Protein AF-T0ZP01-F1 (afdb_monomer_lite)

Sequence (317 aa):
PKTLEVEDLGPLYNQGIGVSAALDVTGYESLSLAWPSDLGYSNLICDLPGAGQYNFDQVCSLSLLRDVSEILSEHKGMTLTLGQASTFNSIASQLLKPAGGSFNQNQLQAAMDLDVSVTSDAGLYQISTVGLANNYRYGLTIDSPAIAITTLRSLKSIYPTGARVRLVIDPGTPLSRYQSIINFAHSLGISVMVELVDSQYMASMNLANYEARVSQIVTTLRNVDSYEIGNEVNGNWLGTNVAAKVAYAISFVRSHSSATTLLTLYWQLGEDTASNSIFNWFATNITNSELSGVNDIGISLYPQEAPMGTAFHRILD

Radius of gyration: 23.39 Å; chains: 1; bounding box: 51×47×66 Å

InterPro domains:
  IPR017853 Glycoside hydrolase superfamily [SSF51445] (166-272)

Secondary structure (DSSP, 8-state):
--S-------PPEE-STT--EE----SS-EEEEEEEETTEEEEEEEE--SSS---HHHHHHHHHHHHHHHHHHH-TT----HHHHHHHHHHHHHS--PPS----HHHHHHHHHHHHHHHHHHHHHHH--S---TT---EEEE--TTTHHHHHHHHHHH-SSS-EEEEE--TTS-HHHHHHHHHHHHHTT-EEEEESS-HHHHTT--HHHHHHHHHHHHHH--S-SEEEEESSTT-GGG-S-HHHHHHHHHHHHHHH---EEEEEEE--SSSS-GGGSHHHHHHHH--HHHHTT-SEEEEE--TTTS--TTHHHHHH-

Organism: NCBI:txid410659

Foldseek 3Di:
DQAAAQPWFDDQDDPDDPDDGHDDDPDFHWDWDWDQDPVFIDIFIFTDPDDDDDQPLQRRLVRLVVLLVVVCVVQVVQDPPPVNLVVLVVVLVPVDDDPDDDDPPVSVVSNSSSSSSLVSLVVSVVSPPPDPDPPDADEEEDADLVCLLVVLVVQCVVPVARYEYEYEDDPPDDLVSVLVSCVSSVVSNYAYEYEQHELQCLQVDDLVRLLVSLLVNLQRRPPHQEYALEAQLLDPSNHPDSLVSSLSNLVNCVVRHPHAYEYEHEDDPSDDTSCSHPRNVCVPRADPVSVVSHPYYHYDDDCSHHNCGSVVVVRPD

pLDDT: mean 79.37, std 18.43, range [29.52, 98.75]

Structure (mmCIF, N/CA/C/O backbone):
data_AF-T0ZP01-F1
#
_entry.id   AF-T0ZP01-F1
#
loop_
_atom_site.group_PDB
_atom_site.id
_atom_site.type_symbol
_atom_site.label_atom_id
_atom_site.label_alt_id
_atom_site.label_comp_id
_atom_site.label_asym_id
_atom_site.label_entity_id
_atom_site.label_seq_id
_atom_site.pdbx_PDB_ins_code
_atom_site.Cartn_x
_atom_site.Cartn_y
_atom_site.Cartn_z
_atom_site.occupancy
_atom_site.B_iso_or_equiv
_atom_site.auth_seq_id
_atom_site.auth_comp_id
_atom_site.auth_asym_id
_atom_site.auth_atom_id
_atom_site.pdbx_PDB_model_num
ATOM 1 N N . PRO A 1 1 ? 20.386 4.708 -7.668 1.00 40.38 1 PRO A N 1
ATOM 2 C CA . PRO A 1 1 ? 19.367 5.785 -7.800 1.00 40.38 1 PRO A CA 1
ATOM 3 C C . PRO A 1 1 ? 18.521 5.798 -6.523 1.00 40.38 1 PRO A C 1
ATOM 5 O O . PRO A 1 1 ? 18.145 4.716 -6.105 1.00 40.38 1 PRO A O 1
ATOM 8 N N . LYS A 1 2 ? 18.332 6.943 -5.848 1.00 48.16 2 LYS A N 1
ATOM 9 C CA . LYS A 1 2 ? 17.713 6.983 -4.499 1.00 48.16 2 LYS A CA 1
ATOM 10 C C . LYS A 1 2 ? 16.185 7.124 -4.482 1.00 48.16 2 LYS A C 1
ATOM 12 O O . LYS A 1 2 ? 15.605 7.115 -3.410 1.00 48.16 2 LYS A O 1
ATOM 17 N N . THR A 1 3 ? 15.558 7.267 -5.643 1.00 56.88 3 THR A N 1
ATOM 18 C CA . THR A 1 3 ? 14.108 7.188 -5.862 1.00 56.88 3 THR A CA 1
ATOM 19 C C . THR A 1 3 ? 13.897 6.931 -7.352 1.00 56.88 3 THR A C 1
ATOM 21 O O . THR A 1 3 ? 14.614 7.514 -8.169 1.00 56.88 3 THR A O 1
ATOM 24 N N . LEU A 1 4 ? 12.962 6.055 -7.713 1.00 68.19 4 LEU A N 1
ATOM 25 C CA . LEU A 1 4 ? 12.515 5.899 -9.099 1.00 68.19 4 LEU A CA 1
ATOM 26 C C . LEU A 1 4 ? 11.471 6.984 -9.412 1.00 68.19 4 LEU A C 1
ATOM 28 O O . LEU A 1 4 ? 10.710 7.370 -8.532 1.00 68.19 4 LEU A O 1
ATOM 32 N N . GLU A 1 5 ? 11.440 7.465 -10.650 1.00 75.50 5 GLU A N 1
ATOM 33 C CA . GLU A 1 5 ? 10.408 8.352 -11.205 1.00 75.50 5 GLU A CA 1
ATOM 34 C C . GLU A 1 5 ? 9.896 7.695 -12.491 1.00 75.50 5 GLU A C 1
ATOM 36 O O . GLU A 1 5 ? 10.676 7.075 -13.218 1.00 75.50 5 GLU A O 1
ATOM 41 N N . VAL A 1 6 ? 8.587 7.755 -12.745 1.00 75.00 6 VAL A N 1
ATOM 42 C CA . VAL A 1 6 ? 8.020 7.235 -13.999 1.00 75.00 6 VAL A CA 1
ATOM 43 C C . VAL A 1 6 ? 7.954 8.368 -15.013 1.00 75.00 6 VAL A C 1
ATOM 45 O O . VAL A 1 6 ? 7.110 9.250 -14.889 1.00 75.00 6 VAL A O 1
ATOM 48 N N . GLU A 1 7 ? 8.823 8.325 -16.019 1.00 75.50 7 GLU A N 1
ATOM 49 C CA . GLU A 1 7 ? 8.888 9.345 -17.077 1.00 75.50 7 GLU A CA 1
ATOM 50 C C . GLU A 1 7 ? 7.740 9.203 -18.093 1.00 75.50 7 GLU A C 1
ATOM 52 O O . GLU A 1 7 ? 7.106 10.191 -18.461 1.00 75.50 7 GLU A O 1
ATOM 57 N N . ASP A 1 8 ? 7.427 7.974 -18.523 1.00 74.38 8 ASP A N 1
ATOM 58 C CA . ASP A 1 8 ? 6.389 7.704 -19.527 1.00 74.38 8 ASP A CA 1
ATOM 59 C C . ASP A 1 8 ? 5.770 6.297 -19.377 1.00 74.38 8 ASP A C 1
ATOM 61 O O . ASP A 1 8 ? 6.381 5.394 -18.799 1.00 74.38 8 ASP A O 1
ATOM 65 N N . LEU A 1 9 ? 4.555 6.102 -19.909 1.00 71.25 9 LEU A N 1
ATOM 66 C CA . LEU A 1 9 ? 3.821 4.830 -19.934 1.00 71.25 9 LEU A CA 1
ATOM 67 C C . LEU A 1 9 ? 3.349 4.476 -21.354 1.00 71.25 9 LEU A C 1
ATOM 69 O O . LEU A 1 9 ? 2.191 4.666 -21.715 1.00 71.25 9 LEU A O 1
ATOM 73 N N . GLY A 1 10 ? 4.246 3.864 -22.124 1.00 65.38 10 GLY A N 1
ATOM 74 C CA . GLY A 1 10 ? 3.954 3.161 -23.374 1.00 65.38 10 GLY A CA 1
ATOM 75 C C . GLY A 1 10 ? 3.424 3.996 -24.561 1.00 65.38 10 GLY A C 1
ATOM 76 O O . GLY A 1 10 ? 3.005 5.139 -24.424 1.00 65.38 10 GLY A O 1
ATOM 77 N N . PRO A 1 11 ? 3.374 3.388 -25.763 1.00 65.69 11 PRO A N 1
ATOM 78 C CA . PRO A 1 11 ? 4.076 2.169 -26.150 1.00 65.69 11 PRO A CA 1
ATOM 79 C C . PRO A 1 11 ? 5.501 2.464 -26.646 1.00 65.69 11 PRO A C 1
ATOM 81 O O . PRO A 1 11 ? 5.793 3.542 -27.161 1.00 65.69 11 PRO A O 1
ATOM 84 N N . LEU A 1 12 ? 6.359 1.438 -26.607 1.00 74.81 12 LEU A N 1
ATOM 85 C CA . LEU A 1 12 ? 7.531 1.402 -27.485 1.00 74.81 12 LEU A CA 1
ATOM 86 C C . LEU A 1 12 ? 7.058 1.581 -28.935 1.00 74.81 12 LEU A C 1
ATOM 88 O O . LEU A 1 12 ? 6.084 0.948 -29.355 1.00 74.81 12 LEU A O 1
ATOM 92 N N . TYR A 1 13 ? 7.739 2.414 -29.714 1.00 79.06 13 TYR A N 1
ATOM 93 C CA . TYR A 1 13 ? 7.357 2.675 -31.098 1.00 79.06 13 TYR A CA 1
ATOM 94 C C . TYR A 1 13 ? 8.238 1.905 -32.087 1.00 79.06 13 TYR A C 1
ATO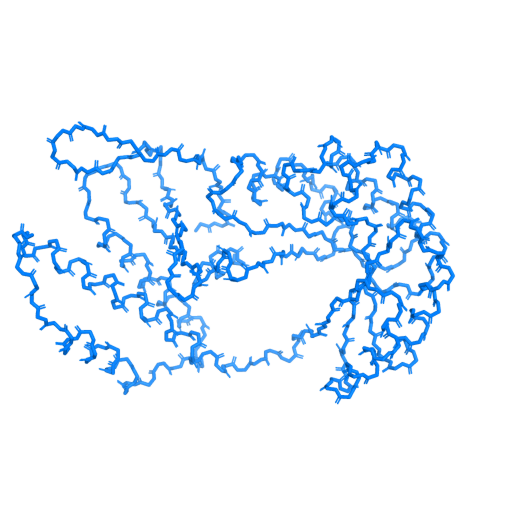M 96 O O . TYR A 1 13 ? 9.373 1.521 -31.802 1.00 79.06 13 TYR A O 1
ATOM 104 N N . ASN A 1 14 ? 7.688 1.637 -33.273 1.00 74.62 14 ASN A N 1
ATOM 105 C CA . ASN A 1 14 ? 8.388 0.928 -34.342 1.00 74.62 14 ASN A CA 1
ATOM 106 C C . ASN A 1 14 ? 9.040 1.934 -35.302 1.00 74.62 14 ASN A C 1
ATOM 108 O O . ASN A 1 14 ? 8.346 2.786 -35.856 1.00 74.62 14 ASN A O 1
ATOM 112 N N . GLN A 1 15 ? 10.348 1.805 -35.548 1.00 69.94 15 GLN A N 1
ATOM 113 C CA . GLN A 1 15 ? 11.076 2.644 -36.513 1.00 69.94 15 GLN A CA 1
ATOM 114 C C . GLN A 1 15 ? 11.100 2.104 -37.963 1.00 69.94 15 GLN A C 1
ATOM 116 O O . GLN A 1 15 ? 11.778 2.672 -38.817 1.00 69.94 15 GLN A O 1
ATOM 121 N N . GLY A 1 16 ? 10.347 1.047 -38.292 1.00 57.78 16 GLY A N 1
ATOM 122 C CA . GLY A 1 16 ? 10.159 0.559 -39.667 1.00 57.78 16 GLY A CA 1
ATOM 123 C C . GLY A 1 16 ? 10.518 -0.919 -39.889 1.00 57.78 16 GLY A C 1
ATOM 124 O O . GLY A 1 16 ? 10.829 -1.669 -38.965 1.00 57.78 16 GLY A O 1
ATOM 125 N N . ILE A 1 17 ? 10.422 -1.372 -41.147 1.00 43.25 17 ILE A N 1
ATOM 126 C CA . ILE A 1 17 ? 10.573 -2.789 -41.537 1.00 43.25 17 ILE A CA 1
ATOM 127 C C . ILE A 1 17 ? 12.021 -3.252 -41.279 1.00 43.25 17 ILE A C 1
ATOM 129 O O . ILE A 1 17 ? 12.937 -2.812 -41.967 1.00 43.25 17 ILE A O 1
ATOM 133 N N . GLY A 1 18 ? 12.221 -4.140 -40.296 1.00 54.66 18 GLY A N 1
ATOM 134 C CA . GLY A 1 18 ? 13.551 -4.537 -39.791 1.00 54.66 18 GLY A CA 1
ATOM 135 C C . GLY A 1 18 ? 13.662 -4.624 -38.259 1.00 54.66 18 GLY A C 1
ATOM 136 O O . GLY A 1 18 ? 14.669 -5.112 -37.762 1.00 54.66 18 GLY A O 1
ATOM 137 N N . VAL A 1 19 ? 12.586 -4.244 -37.550 1.00 60.03 19 VAL A N 1
ATOM 138 C CA . VAL A 1 19 ? 12.145 -4.713 -36.214 1.00 60.03 19 VAL A CA 1
ATOM 139 C C . VAL A 1 19 ? 13.119 -4.513 -35.044 1.00 60.03 19 VAL A C 1
ATOM 141 O O . VAL A 1 19 ? 13.665 -5.456 -34.479 1.00 60.03 19 VAL A O 1
ATOM 144 N N . SER A 1 20 ? 13.262 -3.267 -34.594 1.00 64.81 20 SER A N 1
ATOM 145 C CA . SER A 1 20 ? 13.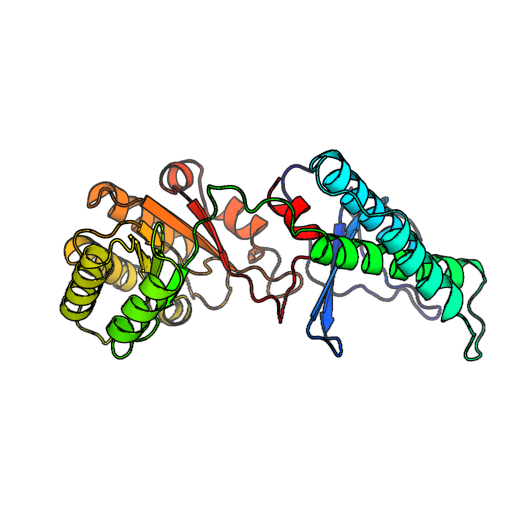658 -2.964 -33.211 1.00 64.81 20 SER A CA 1
ATOM 146 C C . SER A 1 20 ? 12.585 -2.080 -32.581 1.00 64.81 20 SER A C 1
ATOM 148 O O . SER A 1 20 ? 12.138 -1.117 -33.206 1.00 64.81 20 SER A O 1
ATOM 150 N N . ALA A 1 21 ? 12.147 -2.435 -31.374 1.00 74.75 21 ALA A N 1
ATOM 151 C CA . ALA A 1 21 ? 11.342 -1.544 -30.552 1.00 74.75 21 ALA A CA 1
ATOM 152 C C . ALA A 1 21 ? 12.223 -0.365 -30.114 1.00 74.75 21 ALA A C 1
ATOM 154 O O . ALA A 1 21 ? 13.383 -0.571 -29.754 1.00 74.75 21 ALA A O 1
ATOM 155 N N . ALA A 1 22 ? 11.696 0.852 -30.191 1.00 78.00 22 ALA A N 1
ATOM 156 C CA . ALA A 1 22 ? 12.393 2.065 -29.793 1.00 78.00 22 ALA A CA 1
ATOM 157 C C . ALA A 1 22 ? 11.619 2.786 -28.690 1.00 78.00 22 ALA A C 1
ATOM 159 O O . ALA A 1 22 ? 10.393 2.694 -28.609 1.00 78.00 22 ALA A O 1
ATOM 160 N N . LEU A 1 23 ? 12.360 3.519 -27.870 1.00 82.62 23 LEU A N 1
ATOM 161 C CA . LEU A 1 23 ? 11.835 4.519 -26.959 1.00 82.62 23 LEU A CA 1
ATOM 162 C C . LEU A 1 23 ? 12.758 5.733 -26.980 1.00 82.62 23 LEU A C 1
ATOM 164 O O . LEU A 1 23 ? 13.947 5.607 -27.289 1.00 82.62 23 LEU A O 1
ATOM 168 N N . ASP A 1 24 ? 12.201 6.887 -26.651 1.00 81.44 24 ASP A N 1
ATOM 169 C CA . ASP A 1 24 ? 12.989 8.091 -26.448 1.00 81.44 24 ASP A CA 1
ATOM 170 C C . ASP A 1 24 ? 13.483 8.099 -25.001 1.00 81.44 24 ASP A C 1
ATOM 172 O O . ASP A 1 24 ? 12.692 7.908 -24.084 1.00 81.44 24 ASP A O 1
ATOM 176 N N . VAL A 1 25 ? 14.791 8.290 -24.816 1.00 76.12 25 VAL A N 1
ATOM 177 C CA . VAL A 1 25 ? 15.417 8.404 -23.494 1.00 76.12 25 VAL A CA 1
ATOM 178 C C . VAL A 1 25 ? 16.047 9.781 -23.343 1.00 76.12 25 VAL A C 1
ATOM 180 O O . VAL A 1 25 ? 16.733 10.270 -24.246 1.00 76.12 25 VAL A O 1
ATOM 183 N N . THR A 1 26 ? 15.825 10.419 -22.203 1.00 74.50 26 THR A N 1
ATOM 184 C CA . THR A 1 26 ? 16.330 11.760 -21.878 1.00 74.50 26 THR A CA 1
ATOM 185 C C . THR A 1 26 ? 17.538 11.729 -20.940 1.00 74.50 26 THR A C 1
ATOM 187 O O . THR A 1 26 ? 18.250 12.731 -20.813 1.00 74.50 26 THR A O 1
ATOM 190 N N . GLY A 1 27 ? 17.835 10.570 -20.340 1.00 72.69 27 GLY A N 1
ATOM 191 C CA . GLY A 1 27 ? 18.966 10.392 -19.433 1.00 72.69 27 GLY A CA 1
ATOM 192 C C . GLY A 1 27 ? 19.239 8.941 -19.028 1.00 72.69 27 GLY A C 1
ATOM 193 O O . GLY A 1 27 ? 19.152 8.020 -19.839 1.00 72.69 27 GLY A O 1
ATOM 194 N N . TYR A 1 28 ? 19.641 8.757 -17.766 1.00 75.00 28 TYR A N 1
ATOM 195 C CA . TYR A 1 28 ? 19.771 7.437 -17.146 1.00 75.00 28 TYR A CA 1
ATOM 196 C C . TYR A 1 28 ? 18.396 6.978 -16.674 1.00 75.00 28 TYR A C 1
ATOM 198 O O . TYR A 1 28 ? 17.941 7.379 -15.606 1.00 75.00 28 TYR A O 1
ATOM 206 N N . GLU A 1 29 ? 17.757 6.145 -17.480 1.00 83.62 29 GLU A N 1
ATOM 207 C CA . GLU A 1 29 ? 16.391 5.676 -17.260 1.00 83.62 29 GLU A CA 1
ATOM 208 C C . GLU A 1 29 ? 16.366 4.153 -17.125 1.00 83.62 29 GLU A C 1
ATOM 210 O O . GLU A 1 29 ? 17.297 3.457 -17.544 1.00 83.62 29 GLU A O 1
ATOM 215 N N . SER A 1 30 ? 15.290 3.626 -16.548 1.00 84.94 30 SER A N 1
ATOM 216 C CA . SER A 1 30 ? 15.039 2.189 -16.490 1.00 84.94 30 SER A CA 1
ATOM 217 C C . SER A 1 30 ? 13.785 1.861 -17.291 1.00 84.94 30 SER A C 1
ATOM 219 O O . SER A 1 30 ? 12.758 2.517 -17.144 1.00 84.94 30 SER A O 1
ATOM 221 N N . LEU A 1 31 ? 13.848 0.815 -18.109 1.00 84.25 31 LEU A N 1
ATOM 222 C CA . LEU A 1 31 ? 12.682 0.250 -18.772 1.00 84.25 31 LEU A CA 1
ATOM 223 C C . LEU A 1 31 ? 12.053 -0.799 -17.857 1.00 84.25 31 LEU A C 1
ATOM 225 O O . LEU A 1 31 ? 12.705 -1.790 -17.526 1.00 84.25 31 LEU A O 1
ATOM 229 N N . SER A 1 32 ? 10.793 -0.593 -17.474 1.00 82.94 32 SER A N 1
ATOM 230 C CA . SER A 1 32 ? 9.980 -1.612 -16.812 1.00 82.94 32 SER A CA 1
ATOM 231 C C . SER A 1 32 ? 9.020 -2.259 -17.804 1.00 82.94 32 SER A C 1
ATOM 233 O O . SER A 1 32 ? 8.348 -1.571 -18.573 1.00 82.94 32 SER A O 1
ATOM 235 N N . LEU A 1 33 ? 8.961 -3.587 -17.782 1.00 79.81 33 LEU A N 1
ATOM 236 C CA . LEU A 1 33 ? 8.045 -4.385 -18.584 1.00 79.81 33 LEU A CA 1
ATOM 237 C C . LEU A 1 33 ? 7.352 -5.400 -17.688 1.00 79.81 33 LEU A C 1
ATOM 239 O O . LEU A 1 33 ? 8.018 -6.217 -17.055 1.00 79.81 33 LEU A O 1
ATOM 243 N N . ALA A 1 34 ? 6.023 -5.382 -17.702 1.00 77.25 34 ALA A N 1
ATOM 244 C CA . ALA A 1 34 ? 5.189 -6.400 -17.088 1.00 77.25 34 ALA A CA 1
ATOM 245 C C . ALA A 1 34 ? 4.403 -7.141 -18.175 1.00 77.25 34 ALA A C 1
ATOM 247 O O . ALA A 1 34 ? 3.863 -6.519 -19.092 1.00 77.25 34 ALA A O 1
ATOM 248 N N . TRP A 1 35 ? 4.351 -8.470 -18.102 1.00 75.50 35 TRP A N 1
ATOM 249 C CA . TRP A 1 35 ? 3.578 -9.278 -19.046 1.00 75.50 35 TRP A CA 1
ATOM 250 C C . TRP A 1 35 ? 2.989 -10.529 -18.383 1.00 75.50 35 TRP A C 1
ATOM 252 O O . TRP A 1 35 ? 3.594 -11.088 -17.462 1.00 75.50 35 TRP A O 1
ATOM 262 N N . PRO A 1 36 ? 1.814 -10.998 -18.846 1.00 71.25 36 PRO A N 1
ATOM 263 C CA . PRO A 1 36 ? 1.253 -12.261 -18.394 1.00 71.25 36 PRO A CA 1
ATOM 264 C C . PRO A 1 36 ? 2.077 -13.447 -18.915 1.00 71.25 36 PRO A C 1
ATOM 266 O O . PRO A 1 36 ? 2.613 -13.435 -20.022 1.00 71.25 36 PRO A O 1
ATOM 269 N N . SER A 1 37 ? 2.127 -14.504 -18.119 1.00 64.62 37 SER A N 1
ATOM 270 C CA . SER A 1 37 ? 2.815 -15.772 -18.354 1.00 64.62 37 SER A CA 1
ATOM 271 C C . SER A 1 37 ? 1.923 -16.935 -17.906 1.00 64.62 37 SER A C 1
ATOM 273 O O . SER A 1 37 ? 0.938 -16.742 -17.190 1.00 64.62 37 SER A O 1
ATOM 275 N N . ASP A 1 38 ? 2.301 -18.167 -18.247 1.00 56.28 38 ASP A N 1
ATOM 276 C CA . ASP A 1 38 ? 1.582 -19.365 -17.786 1.00 56.28 38 ASP A CA 1
ATOM 277 C C . ASP A 1 38 ? 1.633 -19.558 -16.253 1.00 56.28 38 ASP A C 1
ATOM 279 O O . ASP A 1 38 ? 0.885 -20.366 -15.703 1.00 56.28 38 ASP A O 1
ATOM 283 N N . LEU A 1 39 ? 2.501 -18.818 -15.548 1.00 56.25 39 LEU A N 1
ATOM 284 C CA . LEU A 1 39 ? 2.687 -18.881 -14.094 1.00 56.25 39 LEU A CA 1
ATOM 285 C C . LEU A 1 39 ? 2.102 -17.668 -13.345 1.00 56.25 39 LEU A C 1
ATOM 287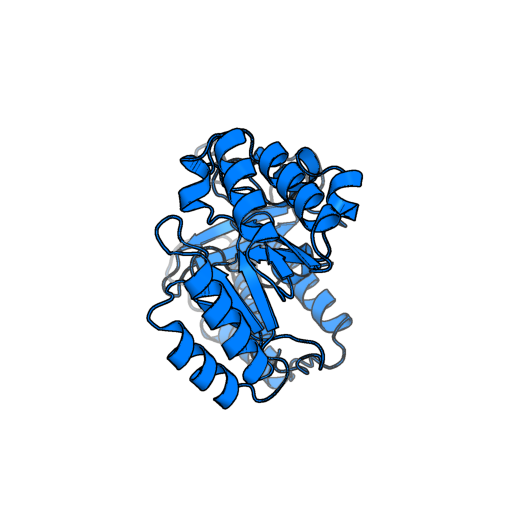 O O . LEU A 1 39 ? 2.334 -17.528 -12.146 1.00 56.25 39 LEU A O 1
ATOM 291 N N . GLY A 1 40 ? 1.342 -16.801 -14.022 1.00 67.12 40 GLY A N 1
ATOM 292 C CA . GLY A 1 40 ? 0.887 -15.510 -13.491 1.00 67.12 40 GLY A CA 1
ATOM 293 C C . GLY A 1 40 ? 1.529 -14.365 -14.263 1.00 67.12 40 GLY A C 1
ATOM 294 O O . GLY A 1 40 ? 1.722 -14.482 -15.465 1.00 67.12 40 GLY A O 1
ATOM 295 N N . TYR A 1 41 ? 1.896 -13.270 -13.613 1.00 73.75 41 TYR A N 1
ATOM 296 C CA . TYR A 1 41 ? 2.605 -12.174 -14.277 1.00 73.75 41 TYR A CA 1
ATOM 297 C C . TYR A 1 41 ? 4.116 -12.271 -14.061 1.00 73.75 41 TYR A C 1
ATOM 299 O O . TYR A 1 41 ? 4.592 -12.921 -13.134 1.00 73.75 41 TYR A O 1
ATOM 307 N N . SER A 1 42 ? 4.878 -11.655 -14.956 1.00 74.12 42 SER A N 1
ATOM 308 C CA . SER A 1 42 ? 6.321 -11.451 -14.841 1.00 74.12 42 SER A CA 1
ATOM 309 C C . SER A 1 42 ? 6.608 -9.966 -14.980 1.00 74.12 42 SER A C 1
ATOM 311 O O . SER A 1 42 ? 5.912 -9.271 -15.717 1.00 74.12 42 SER A O 1
ATOM 313 N N . ASN A 1 43 ? 7.614 -9.487 -14.256 1.00 77.56 43 ASN A N 1
ATOM 314 C CA . ASN A 1 43 ? 8.038 -8.098 -14.294 1.00 77.56 43 ASN A CA 1
ATOM 315 C C . ASN A 1 43 ? 9.559 -8.040 -14.397 1.00 77.56 43 ASN A C 1
ATOM 317 O O . ASN A 1 43 ? 10.260 -8.821 -13.752 1.00 77.56 43 ASN A O 1
ATOM 321 N N . LEU A 1 44 ? 10.054 -7.116 -15.207 1.00 78.50 44 LEU A N 1
ATOM 322 C CA . LEU A 1 44 ? 11.468 -6.915 -15.461 1.00 78.50 44 LEU A CA 1
ATOM 323 C C . LEU A 1 44 ? 11.758 -5.417 -15.468 1.00 78.50 44 LEU A C 1
ATOM 325 O O . LEU A 1 44 ? 11.066 -4.660 -16.145 1.00 78.50 44 LEU A O 1
ATOM 329 N N . ILE A 1 45 ? 12.789 -4.996 -14.731 1.00 82.38 45 ILE A N 1
ATOM 330 C CA . ILE A 1 45 ? 13.286 -3.616 -14.739 1.00 82.38 45 ILE A CA 1
ATOM 331 C C . ILE A 1 45 ? 14.745 -3.627 -15.188 1.00 82.38 45 ILE A C 1
ATOM 333 O O . ILE A 1 45 ? 15.600 -4.194 -14.510 1.00 82.38 45 ILE A O 1
ATOM 337 N N . CYS A 1 46 ? 15.033 -2.985 -16.319 1.00 81.19 46 CYS A N 1
ATOM 338 C CA . CYS A 1 46 ? 16.365 -2.943 -16.921 1.00 81.19 46 CYS A CA 1
ATOM 339 C C . CYS A 1 46 ? 16.875 -1.510 -16.994 1.00 81.19 46 CYS A C 1
ATOM 341 O O . CYS A 1 46 ? 16.161 -0.632 -17.470 1.00 81.19 46 CYS A O 1
ATOM 343 N N . ASP A 1 47 ? 18.119 -1.270 -16.593 1.00 82.88 47 ASP A N 1
ATOM 344 C CA . ASP A 1 47 ? 18.735 0.047 -16.719 1.00 82.88 47 ASP A CA 1
ATOM 345 C C . ASP A 1 47 ? 19.241 0.269 -18.133 1.00 82.88 47 ASP A C 1
ATOM 347 O O . ASP A 1 47 ? 20.016 -0.522 -18.674 1.00 82.88 47 ASP A O 1
ATOM 351 N N . LEU A 1 48 ? 18.811 1.374 -18.729 1.00 81.44 48 LEU A N 1
ATOM 352 C CA . LEU A 1 48 ? 19.168 1.718 -20.087 1.00 81.44 48 LEU A CA 1
ATOM 353 C C . LEU A 1 48 ? 20.534 2.419 -20.098 1.00 81.44 48 LEU A C 1
ATOM 355 O O . LEU A 1 48 ? 20.750 3.380 -19.357 1.00 81.44 48 LEU A O 1
ATOM 359 N N . PRO A 1 49 ? 21.469 1.997 -20.966 1.00 70.31 49 PRO A N 1
ATOM 360 C CA . PRO A 1 49 ? 22.812 2.580 -21.058 1.00 70.31 49 PRO A CA 1
ATOM 361 C C . PRO A 1 49 ? 22.853 3.970 -21.734 1.00 70.31 49 PRO A C 1
ATOM 363 O O . PRO A 1 49 ? 23.936 4.450 -22.075 1.00 70.31 49 PRO A O 1
ATOM 366 N N . GLY A 1 50 ? 21.699 4.617 -21.934 1.00 73.25 50 GLY A N 1
ATOM 367 C CA . GLY A 1 50 ? 21.540 5.867 -22.679 1.00 73.25 50 GLY A CA 1
ATOM 368 C C . GLY A 1 50 ? 21.214 5.651 -24.162 1.00 73.25 50 GLY A C 1
ATOM 369 O O . GLY A 1 50 ? 20.796 4.571 -24.574 1.00 73.25 50 GLY A O 1
ATOM 370 N N . ALA A 1 51 ? 21.376 6.700 -24.974 1.00 73.94 51 ALA A N 1
ATOM 371 C CA . ALA A 1 51 ? 20.991 6.687 -26.385 1.00 73.94 51 ALA A CA 1
ATOM 372 C C . ALA A 1 51 ? 21.854 5.730 -27.234 1.00 73.94 51 ALA A C 1
ATOM 374 O O . ALA A 1 51 ? 23.078 5.862 -27.288 1.00 73.94 51 ALA A O 1
ATOM 375 N N . GLY A 1 52 ? 21.210 4.815 -27.966 1.00 72.62 52 GLY A N 1
ATOM 376 C CA . GLY A 1 52 ? 21.876 3.870 -28.865 1.00 72.62 52 GLY A CA 1
ATOM 377 C C . GLY A 1 52 ? 20.983 2.698 -29.276 1.00 72.62 52 GLY A C 1
ATOM 378 O O . GLY A 1 52 ? 19.812 2.636 -28.911 1.00 72.62 52 GLY A O 1
ATOM 379 N N . GLN A 1 53 ? 21.544 1.758 -30.042 1.00 72.25 53 GLN A N 1
ATOM 380 C CA . GLN A 1 53 ? 20.887 0.495 -30.379 1.00 72.25 53 GLN A CA 1
ATOM 381 C C . GLN A 1 53 ? 21.553 -0.636 -29.599 1.00 72.25 53 GLN A C 1
ATOM 383 O O . GLN A 1 53 ? 22.754 -0.872 -29.740 1.00 72.25 53 GLN A O 1
ATOM 388 N N . TYR A 1 54 ? 20.764 -1.341 -28.795 1.00 69.50 54 TYR A N 1
ATOM 389 C CA . TYR A 1 54 ? 21.253 -2.379 -27.896 1.00 69.50 54 TYR A CA 1
ATOM 390 C C . TYR A 1 54 ? 20.487 -3.677 -28.098 1.00 69.50 54 TYR A C 1
ATOM 392 O O . TYR A 1 54 ? 19.343 -3.683 -28.555 1.00 69.50 54 TYR A O 1
ATOM 400 N N . ASN A 1 55 ? 21.122 -4.788 -27.733 1.00 70.81 55 ASN A N 1
ATOM 401 C CA . ASN A 1 55 ? 20.393 -6.025 -27.537 1.00 70.81 55 ASN A CA 1
ATOM 402 C C . ASN A 1 55 ? 19.641 -5.931 -26.200 1.00 70.81 55 ASN A C 1
ATOM 404 O O . ASN A 1 55 ? 20.267 -5.778 -25.151 1.00 70.81 55 ASN A O 1
ATOM 408 N N . PHE A 1 56 ? 18.313 -5.996 -26.266 1.00 73.19 56 PHE A N 1
ATOM 409 C CA . PHE A 1 56 ? 17.432 -5.883 -25.106 1.00 73.19 56 PHE A CA 1
ATOM 410 C C . PHE A 1 56 ? 17.759 -6.928 -24.028 1.00 73.19 56 PHE A C 1
ATOM 412 O O . PHE A 1 56 ? 17.986 -6.563 -22.875 1.00 73.19 56 PHE A O 1
ATOM 419 N N . ASP A 1 57 ? 17.896 -8.196 -24.418 1.00 68.31 57 ASP A N 1
ATOM 420 C CA . ASP A 1 57 ? 18.168 -9.295 -23.490 1.00 68.31 57 ASP A CA 1
ATOM 421 C C . ASP A 1 57 ? 19.502 -9.098 -22.758 1.00 68.31 57 ASP A C 1
ATOM 423 O O . ASP A 1 57 ? 19.599 -9.302 -21.548 1.00 68.31 57 ASP A O 1
ATOM 427 N N . GLN A 1 58 ? 20.521 -8.600 -23.467 1.00 62.91 58 GLN A N 1
ATOM 428 C CA . GLN A 1 58 ? 21.832 -8.314 -22.885 1.00 62.91 58 GLN A CA 1
ATOM 429 C C . GLN A 1 58 ? 21.772 -7.177 -21.855 1.00 62.91 58 GLN A C 1
ATOM 431 O O . GLN A 1 58 ? 22.365 -7.281 -20.781 1.00 62.91 58 GLN A O 1
ATOM 436 N N . VAL A 1 59 ? 21.068 -6.085 -22.169 1.00 69.25 59 VAL A N 1
ATOM 437 C CA . VAL A 1 59 ? 20.906 -4.937 -21.257 1.00 69.25 59 VAL A CA 1
ATOM 438 C C . VAL A 1 59 ? 20.170 -5.360 -19.984 1.00 69.25 59 VAL A C 1
ATOM 440 O O . VAL A 1 59 ? 20.583 -5.021 -18.870 1.00 69.25 59 VAL A O 1
ATOM 443 N N . CYS A 1 60 ? 19.114 -6.152 -20.142 1.00 76.50 60 CYS A N 1
ATOM 444 C CA . CYS A 1 60 ? 18.329 -6.665 -19.031 1.00 76.50 60 CYS A CA 1
ATOM 445 C C . CYS A 1 60 ? 19.091 -7.680 -18.177 1.00 76.50 60 CYS A C 1
ATOM 447 O O . CYS A 1 60 ? 19.061 -7.580 -16.951 1.00 76.50 60 CYS A O 1
ATOM 449 N N . SER A 1 61 ? 19.839 -8.595 -18.799 1.00 67.00 61 SER A N 1
ATOM 450 C CA . SER A 1 61 ? 20.699 -9.544 -18.088 1.00 67.00 61 SER A CA 1
ATOM 451 C C . SER A 1 61 ? 21.731 -8.830 -17.214 1.00 67.00 61 SER A C 1
ATOM 453 O O . SER A 1 61 ? 21.850 -9.133 -16.029 1.00 67.00 61 SER A O 1
ATOM 455 N N . LEU A 1 62 ? 22.439 -7.837 -17.765 1.00 66.62 62 LEU A N 1
ATOM 456 C CA . LEU A 1 62 ? 23.452 -7.085 -17.019 1.00 66.62 62 LEU A CA 1
ATOM 457 C C . LEU A 1 62 ? 22.858 -6.341 -15.819 1.00 66.62 62 LEU A C 1
ATOM 459 O O . LEU A 1 62 ? 23.459 -6.346 -14.744 1.00 66.62 62 LEU A O 1
ATOM 463 N N . SER A 1 63 ? 21.683 -5.732 -15.997 1.00 72.75 63 SER A N 1
ATOM 464 C CA . SER A 1 63 ? 20.970 -5.041 -14.917 1.00 72.75 63 SER A CA 1
ATOM 465 C C . SER A 1 63 ? 20.599 -6.014 -13.799 1.00 72.75 63 SER A C 1
ATOM 467 O O . SER A 1 63 ? 20.937 -5.790 -12.640 1.00 72.75 63 SER A O 1
ATOM 469 N N . LEU A 1 64 ? 19.995 -7.148 -14.159 1.00 73.00 64 LEU A N 1
ATOM 470 C CA . LEU A 1 64 ? 19.523 -8.132 -13.194 1.00 73.00 64 LEU A CA 1
ATOM 471 C C . LEU A 1 64 ? 20.671 -8.840 -12.459 1.00 73.00 64 LEU A C 1
ATOM 473 O O . LEU A 1 64 ? 20.592 -9.049 -11.251 1.00 73.00 64 LEU A O 1
ATOM 477 N N . LEU A 1 65 ? 21.767 -9.171 -13.150 1.00 68.88 65 LEU A N 1
ATOM 478 C CA . LEU A 1 65 ? 22.960 -9.747 -12.518 1.00 68.88 65 LEU A CA 1
ATOM 479 C C . LEU A 1 65 ? 23.607 -8.783 -11.524 1.00 68.88 65 LEU A C 1
ATOM 481 O O . LEU A 1 65 ? 24.088 -9.223 -10.477 1.00 68.88 65 LEU A O 1
ATOM 485 N N . ARG A 1 66 ? 23.623 -7.481 -11.835 1.00 71.50 66 ARG A N 1
ATOM 486 C CA . ARG A 1 66 ? 24.094 -6.456 -10.900 1.00 71.50 66 ARG A CA 1
ATOM 487 C C . ARG A 1 66 ? 23.201 -6.421 -9.662 1.00 71.50 66 ARG A C 1
ATOM 489 O O . ARG A 1 66 ? 23.736 -6.535 -8.565 1.00 71.50 66 ARG A O 1
ATOM 496 N N . ASP A 1 67 ? 21.884 -6.347 -9.837 1.00 74.69 67 ASP A N 1
ATOM 497 C CA . ASP A 1 67 ? 20.929 -6.282 -8.723 1.00 74.69 67 ASP A CA 1
ATOM 498 C C . ASP A 1 67 ? 21.042 -7.532 -7.823 1.00 74.69 67 ASP A C 1
ATOM 500 O O . ASP A 1 67 ? 21.162 -7.426 -6.603 1.00 74.69 67 ASP A O 1
ATOM 504 N N . VAL A 1 68 ? 21.132 -8.730 -8.416 1.00 71.94 68 VAL A N 1
ATOM 505 C CA . VAL A 1 68 ? 21.384 -9.988 -7.687 1.00 71.94 68 VAL A CA 1
ATOM 506 C C . VAL A 1 68 ? 22.711 -9.938 -6.919 1.00 71.94 68 VAL A C 1
ATOM 508 O O . VAL A 1 68 ? 22.782 -10.364 -5.763 1.00 71.94 68 VAL A O 1
ATOM 511 N N . SER A 1 69 ? 23.778 -9.426 -7.541 1.00 67.88 69 SER A N 1
ATOM 512 C CA . SER A 1 69 ? 25.092 -9.302 -6.901 1.00 67.88 69 SER A CA 1
ATOM 513 C C . SER A 1 69 ? 25.080 -8.316 -5.731 1.00 67.88 69 SER A C 1
ATOM 515 O O . SER A 1 69 ? 25.742 -8.575 -4.723 1.00 67.88 69 SER A O 1
ATOM 517 N N . GLU A 1 70 ? 24.365 -7.197 -5.853 1.00 72.12 70 GLU A N 1
ATOM 518 C CA . GLU A 1 70 ? 24.201 -6.200 -4.790 1.00 72.12 70 GLU A CA 1
ATOM 519 C C . GLU A 1 70 ? 23.476 -6.822 -3.590 1.00 72.12 70 GLU A C 1
ATOM 521 O O . GLU A 1 70 ? 24.046 -6.852 -2.495 1.00 72.12 70 GLU A O 1
ATOM 526 N N . ILE A 1 71 ? 22.328 -7.474 -3.820 1.00 72.38 71 ILE A N 1
ATOM 527 C CA . ILE A 1 71 ? 21.547 -8.173 -2.783 1.00 72.38 71 ILE A CA 1
ATOM 528 C C . ILE A 1 71 ? 22.411 -9.181 -2.013 1.00 72.38 71 ILE A C 1
ATOM 530 O O . ILE A 1 71 ? 22.431 -9.179 -0.777 1.00 72.38 71 ILE A O 1
ATOM 534 N N . LEU A 1 72 ? 23.156 -10.036 -2.724 1.00 69.38 72 LEU A N 1
ATOM 535 C CA . LEU A 1 72 ? 24.034 -11.041 -2.111 1.00 69.38 72 LEU A CA 1
ATOM 536 C C . LEU A 1 72 ? 25.177 -10.412 -1.300 1.00 69.38 72 LEU A C 1
ATOM 538 O O . LEU A 1 72 ? 25.617 -10.985 -0.300 1.00 69.38 72 LEU A O 1
ATOM 542 N N . SER A 1 73 ? 25.675 -9.245 -1.718 1.00 67.12 73 SER A N 1
ATOM 543 C CA . SER A 1 73 ? 26.759 -8.546 -1.022 1.00 67.12 73 SER A CA 1
ATOM 544 C C . SER A 1 73 ? 26.310 -7.936 0.312 1.00 67.12 73 SER A C 1
ATOM 546 O O . SER A 1 73 ? 27.068 -7.943 1.291 1.00 67.12 73 SER A O 1
ATOM 548 N N . GLU A 1 74 ? 25.064 -7.466 0.366 1.00 69.75 74 GLU A N 1
ATOM 549 C CA . GLU A 1 74 ? 24.450 -6.870 1.551 1.00 69.75 74 GLU A CA 1
ATOM 550 C C . GLU A 1 74 ? 23.969 -7.943 2.533 1.00 69.75 74 GLU A C 1
ATOM 552 O O . GLU A 1 74 ? 24.166 -7.836 3.748 1.00 69.75 74 GLU A O 1
ATOM 557 N N . HIS A 1 75 ? 23.455 -9.054 2.009 1.00 68.12 75 HIS A N 1
ATOM 558 C CA . HIS A 1 75 ? 22.927 -10.163 2.791 1.00 68.12 75 HIS A CA 1
ATOM 559 C C . HIS A 1 75 ? 23.956 -11.289 2.919 1.00 68.12 75 HIS A C 1
ATOM 561 O O . HIS A 1 75 ? 23.761 -12.390 2.418 1.00 68.12 75 HIS A O 1
ATOM 567 N N . LYS A 1 76 ? 25.039 -11.056 3.676 1.00 57.56 76 LYS A N 1
ATOM 568 C CA . LYS A 1 76 ? 26.186 -11.987 3.848 1.00 57.56 76 LYS A CA 1
ATOM 569 C C . LYS A 1 76 ? 25.850 -13.409 4.355 1.00 57.56 76 LYS A C 1
ATOM 571 O O . LYS A 1 76 ? 26.740 -14.254 4.410 1.00 57.56 76 LYS A O 1
ATOM 576 N N . GLY A 1 77 ? 24.601 -13.670 4.757 1.00 56.38 77 GLY A N 1
ATOM 577 C CA . GLY A 1 77 ? 24.068 -14.996 5.110 1.00 56.38 77 GLY A CA 1
ATOM 578 C C . GLY A 1 77 ? 23.301 -15.708 3.983 1.00 56.38 77 GLY A C 1
ATOM 579 O O . GLY A 1 77 ? 23.020 -16.898 4.105 1.00 56.38 77 GLY A O 1
ATOM 580 N N . MET A 1 78 ? 22.979 -15.014 2.887 1.00 56.38 78 MET A N 1
ATOM 581 C CA . MET A 1 78 ? 22.466 -15.590 1.644 1.00 56.38 78 MET A CA 1
ATOM 582 C C . MET A 1 78 ? 23.649 -16.140 0.854 1.00 56.38 78 MET A C 1
ATOM 584 O O . MET A 1 78 ? 24.338 -15.423 0.137 1.00 56.38 78 MET A O 1
ATOM 588 N N . THR A 1 79 ? 23.936 -17.428 1.018 1.00 52.44 79 THR A N 1
ATOM 589 C CA . THR A 1 79 ? 24.925 -18.111 0.180 1.00 52.44 79 THR A CA 1
ATOM 590 C C . THR A 1 79 ? 24.178 -18.964 -0.834 1.00 52.44 79 THR A C 1
ATOM 592 O O . THR A 1 79 ? 23.570 -19.967 -0.466 1.00 52.44 79 THR A O 1
ATOM 595 N N . LEU A 1 80 ? 24.237 -18.596 -2.118 1.00 50.53 80 LEU A N 1
ATOM 596 C CA . LEU A 1 80 ? 23.948 -19.546 -3.192 1.00 50.53 80 LEU A CA 1
ATOM 597 C C . LEU A 1 80 ? 24.914 -20.716 -3.003 1.00 50.53 80 LEU A C 1
ATOM 599 O O . LEU A 1 80 ? 26.130 -20.535 -3.108 1.00 50.53 80 LEU A O 1
ATOM 603 N N . THR A 1 81 ? 24.426 -21.916 -2.685 1.00 48.50 81 THR A N 1
ATOM 604 C CA . THR A 1 81 ? 25.346 -23.056 -2.688 1.00 48.50 81 THR A CA 1
ATOM 605 C C . THR A 1 81 ? 25.860 -23.231 -4.117 1.00 48.50 81 THR A C 1
ATOM 607 O O . THR A 1 81 ? 25.099 -23.120 -5.082 1.00 48.50 81 THR A O 1
ATOM 610 N N . LEU A 1 82 ? 27.156 -23.518 -4.274 1.00 41.03 82 LEU A N 1
ATOM 611 C CA . LEU A 1 82 ? 27.766 -23.784 -5.583 1.00 41.03 82 LEU A CA 1
ATOM 612 C C . LEU A 1 82 ? 26.987 -24.851 -6.379 1.00 41.03 82 LEU A C 1
ATOM 614 O O . LEU A 1 82 ? 26.994 -24.816 -7.604 1.00 41.03 82 LEU A O 1
ATOM 618 N N . GLY A 1 83 ? 26.265 -25.757 -5.705 1.00 44.28 83 GLY A N 1
ATOM 619 C CA . GLY A 1 83 ? 25.374 -26.752 -6.314 1.00 44.28 83 GLY A CA 1
ATOM 620 C C . GLY A 1 83 ? 24.084 -26.184 -6.923 1.00 44.28 83 GLY A C 1
ATOM 621 O O . GLY A 1 83 ? 23.633 -26.683 -7.946 1.00 44.28 83 GLY A O 1
ATOM 622 N N . GLN A 1 84 ? 23.501 -25.125 -6.357 1.00 48.34 84 GLN A N 1
ATOM 623 C CA . GLN A 1 84 ? 22.264 -24.509 -6.861 1.00 48.34 84 GLN A CA 1
ATOM 624 C C . GLN A 1 84 ? 22.550 -23.557 -8.022 1.00 48.34 84 GLN A C 1
ATOM 626 O O . GLN A 1 84 ? 21.914 -23.665 -9.066 1.00 48.34 84 GLN A O 1
ATOM 631 N N . ALA A 1 85 ? 23.587 -22.722 -7.902 1.00 46.09 85 ALA A N 1
ATOM 632 C CA . ALA A 1 85 ? 24.056 -21.885 -9.005 1.00 46.09 85 ALA A CA 1
ATOM 633 C C . ALA A 1 85 ? 24.536 -22.732 -10.198 1.00 46.09 85 ALA A C 1
ATOM 635 O O . ALA A 1 85 ? 24.199 -22.432 -11.337 1.00 46.09 85 ALA A O 1
ATOM 636 N N . SER A 1 86 ? 25.253 -23.839 -9.954 1.00 42.12 86 SER A N 1
ATOM 637 C CA . SER A 1 86 ? 25.639 -24.773 -11.023 1.00 42.12 86 SER A CA 1
ATOM 638 C C . SER A 1 86 ? 24.471 -25.589 -11.570 1.00 42.12 86 SER A C 1
ATOM 640 O O . SER A 1 86 ? 24.530 -25.952 -12.733 1.00 42.12 86 SER A O 1
ATOM 642 N N . THR A 1 87 ? 23.398 -25.828 -10.810 1.00 47.41 87 THR A N 1
ATOM 643 C CA . THR A 1 87 ? 22.163 -26.438 -11.335 1.00 47.41 87 THR A CA 1
ATOM 644 C C . THR A 1 87 ? 21.412 -25.464 -12.239 1.00 47.41 87 THR A C 1
ATOM 646 O O . THR A 1 87 ? 21.012 -25.858 -13.328 1.00 47.41 87 THR A O 1
ATOM 649 N N . PHE A 1 88 ? 21.304 -24.185 -11.867 1.00 46.75 88 PHE A N 1
ATOM 650 C CA . PHE A 1 88 ? 20.739 -23.148 -12.738 1.00 46.75 88 PHE A CA 1
ATOM 651 C C . PHE A 1 88 ? 21.568 -22.966 -14.016 1.00 46.75 88 PHE A C 1
ATOM 653 O O . PHE A 1 88 ? 21.021 -22.968 -15.116 1.00 46.75 88 PHE A O 1
ATOM 660 N N . ASN A 1 89 ? 22.897 -22.967 -13.892 1.00 43.50 89 ASN A N 1
ATOM 661 C CA . ASN A 1 89 ? 23.820 -22.909 -15.026 1.00 43.50 89 ASN A CA 1
ATOM 662 C C . ASN A 1 89 ? 23.809 -24.210 -15.867 1.00 43.50 89 ASN A C 1
ATOM 664 O O . ASN A 1 89 ? 23.952 -24.180 -17.087 1.00 43.50 89 ASN A O 1
ATOM 668 N N . SER A 1 90 ? 23.600 -25.373 -15.237 1.00 42.69 90 SER A N 1
ATOM 669 C CA . SER A 1 90 ? 23.538 -26.696 -15.881 1.00 42.69 90 SER A CA 1
ATOM 670 C C . SER A 1 90 ? 22.202 -26.951 -16.584 1.00 42.69 90 SER A C 1
ATOM 672 O O . SER A 1 90 ? 22.187 -27.623 -17.607 1.00 42.69 90 SER A O 1
ATOM 674 N N . ILE A 1 91 ? 21.080 -26.443 -16.069 1.00 41.66 91 ILE A N 1
ATOM 675 C CA . ILE A 1 91 ? 19.760 -26.528 -16.716 1.00 41.66 91 ILE A CA 1
ATOM 676 C C . ILE A 1 91 ? 19.705 -25.564 -17.910 1.00 41.66 91 ILE A C 1
ATOM 678 O O . ILE A 1 91 ? 19.305 -25.983 -18.998 1.00 41.66 91 ILE A O 1
ATOM 682 N N . ALA A 1 92 ? 20.218 -24.335 -17.747 1.00 42.56 92 ALA A N 1
ATOM 683 C CA . ALA A 1 92 ? 20.377 -23.355 -18.827 1.00 42.56 92 ALA A CA 1
ATOM 684 C C . ALA A 1 92 ? 21.277 -23.866 -19.967 1.00 42.56 92 ALA A C 1
ATOM 686 O O . ALA A 1 92 ? 21.024 -23.589 -21.134 1.00 42.56 92 ALA A O 1
ATOM 687 N N . SER A 1 93 ? 22.291 -24.678 -19.650 1.00 38.53 93 SER A N 1
ATOM 688 C CA . SER A 1 93 ? 23.179 -25.286 -20.651 1.00 38.53 93 SER A CA 1
ATOM 689 C C . SER A 1 93 ? 22.686 -26.627 -21.224 1.00 38.53 93 SER A C 1
ATOM 691 O O . SER A 1 93 ? 23.151 -27.021 -22.294 1.00 38.53 93 SER A O 1
ATOM 693 N N . GLN A 1 94 ? 21.740 -27.330 -20.580 1.00 37.88 94 GLN A N 1
ATOM 694 C CA . GLN A 1 94 ? 21.223 -28.636 -21.039 1.00 37.88 94 GLN A CA 1
ATOM 695 C C . GLN A 1 94 ? 19.928 -28.567 -21.868 1.00 37.88 94 GLN A C 1
ATOM 697 O O . GLN A 1 94 ? 19.698 -29.463 -22.681 1.00 37.88 94 GLN A O 1
ATOM 702 N N . LEU A 1 95 ? 19.093 -27.534 -21.713 1.00 38.47 95 LEU A N 1
ATOM 703 C CA . LEU A 1 95 ? 17.837 -27.378 -22.476 1.00 38.47 95 LEU A CA 1
ATOM 704 C C . LEU A 1 95 ? 18.023 -26.697 -23.848 1.00 38.47 95 LEU A C 1
ATOM 706 O O . LEU A 1 95 ? 17.067 -26.471 -24.589 1.00 38.47 95 LEU A O 1
ATOM 710 N N . LEU A 1 96 ? 19.275 -26.449 -24.229 1.00 41.19 96 LEU A N 1
ATOM 711 C CA . LEU A 1 96 ? 19.690 -25.919 -25.521 1.00 41.19 96 LEU A CA 1
ATOM 712 C C . LEU A 1 96 ? 19.568 -26.965 -26.643 1.00 41.19 96 LEU A C 1
ATOM 714 O O . LEU A 1 96 ? 20.459 -27.796 -26.821 1.00 41.19 96 LEU A O 1
ATOM 718 N N . LYS A 1 97 ? 18.527 -26.864 -27.483 1.00 39.19 97 LYS A N 1
ATOM 719 C CA . LYS A 1 97 ? 18.610 -27.202 -28.920 1.00 39.19 97 LYS A CA 1
ATOM 720 C C . LYS A 1 97 ? 17.750 -26.251 -29.765 1.00 39.19 97 LYS A C 1
ATOM 722 O O . LYS A 1 97 ? 16.635 -25.934 -29.362 1.00 39.19 97 LYS A O 1
ATOM 727 N N . PRO A 1 98 ? 18.233 -25.826 -30.948 1.00 38.22 98 PRO A N 1
ATOM 728 C CA . PRO A 1 98 ? 17.517 -24.886 -31.803 1.00 38.22 98 PRO A CA 1
ATOM 729 C C . PRO A 1 98 ? 16.260 -25.524 -32.406 1.00 38.22 98 PRO A C 1
ATOM 731 O O . PRO A 1 98 ? 16.337 -26.596 -33.010 1.00 38.22 98 PRO A O 1
ATOM 734 N N . ALA A 1 99 ? 15.126 -24.826 -32.333 1.00 29.52 99 ALA A N 1
ATOM 735 C CA . ALA A 1 99 ? 14.069 -24.966 -33.330 1.00 29.52 99 ALA A CA 1
ATOM 736 C C . ALA A 1 99 ? 14.344 -23.931 -34.432 1.00 29.52 99 ALA A C 1
ATOM 738 O O . ALA A 1 99 ? 14.536 -22.752 -34.154 1.00 29.52 99 ALA A O 1
ATOM 739 N N . GLY A 1 100 ? 14.496 -24.411 -35.665 1.00 30.23 100 GLY A N 1
ATOM 740 C CA . GLY A 1 100 ? 15.158 -23.698 -36.756 1.00 30.23 100 GLY A CA 1
ATOM 741 C C . GLY A 1 100 ? 14.604 -22.310 -37.097 1.00 30.23 100 GLY A C 1
ATOM 742 O O . GLY A 1 100 ? 13.400 -22.106 -37.213 1.00 30.23 100 GLY A O 1
ATOM 743 N N . GLY A 1 101 ? 15.540 -21.394 -37.344 1.00 40.62 101 GLY A N 1
ATOM 744 C CA . GLY A 1 101 ? 15.339 -20.035 -37.8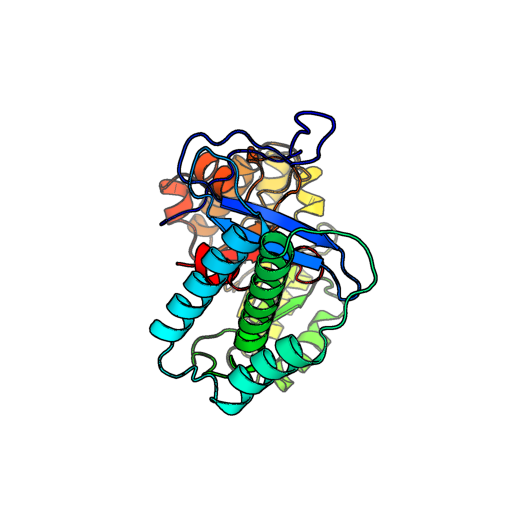46 1.00 40.62 101 GLY A CA 1
ATOM 745 C C . GLY A 1 101 ? 16.562 -19.183 -37.498 1.00 40.62 101 GLY A C 1
ATOM 746 O O . GLY A 1 101 ? 17.088 -19.292 -36.394 1.00 40.62 101 GLY A O 1
ATOM 747 N N . SER A 1 102 ? 17.091 -18.400 -38.442 1.00 43.06 102 SER A N 1
ATOM 748 C CA . SER A 1 102 ? 18.349 -17.665 -38.248 1.00 43.06 102 SER A CA 1
ATOM 749 C C . SER A 1 102 ? 18.158 -16.392 -37.415 1.00 43.06 102 SER A C 1
ATOM 751 O O . SER A 1 102 ? 17.815 -15.344 -37.960 1.00 43.06 102 SER A O 1
ATOM 753 N N . PHE A 1 103 ? 18.467 -16.475 -36.123 1.00 45.06 103 PHE A N 1
ATOM 754 C CA . PHE A 1 103 ? 18.962 -15.350 -35.325 1.00 45.06 103 PHE A CA 1
ATOM 755 C C . PHE A 1 103 ? 20.499 -15.376 -35.361 1.00 45.06 103 PHE A C 1
ATOM 757 O O . PHE A 1 103 ? 21.098 -16.452 -35.444 1.00 45.06 103 PHE A O 1
ATOM 764 N N . ASN A 1 104 ? 21.166 -14.219 -35.368 1.00 56.59 104 ASN A N 1
ATOM 765 C CA . ASN A 1 104 ? 22.633 -14.198 -35.345 1.00 56.59 104 ASN A CA 1
ATOM 766 C C . ASN A 1 104 ? 23.150 -14.723 -33.980 1.00 56.59 104 ASN A C 1
ATOM 768 O O . ASN A 1 104 ? 22.447 -14.643 -32.976 1.00 56.59 104 ASN A O 1
ATOM 772 N N . GLN A 1 105 ? 24.362 -15.295 -33.923 1.00 51.19 105 GLN A N 1
ATOM 773 C CA . GLN A 1 105 ? 24.905 -15.929 -32.700 1.00 51.19 105 GLN A CA 1
ATOM 774 C C . GLN A 1 105 ? 24.887 -15.015 -31.460 1.00 51.19 105 GLN A C 1
ATOM 776 O O . GLN A 1 105 ? 24.723 -15.503 -30.346 1.00 51.19 105 GLN A O 1
ATOM 781 N N . ASN A 1 106 ? 25.005 -13.699 -31.652 1.00 51.00 106 ASN A N 1
ATOM 782 C CA . ASN A 1 106 ? 25.028 -12.719 -30.566 1.00 51.00 106 ASN A CA 1
ATOM 783 C C . ASN A 1 106 ? 23.633 -12.469 -29.969 1.00 51.00 106 ASN A C 1
ATOM 785 O O . ASN A 1 106 ? 23.515 -12.270 -28.767 1.00 51.00 106 ASN A O 1
ATOM 789 N N . GLN A 1 107 ? 22.576 -12.504 -30.787 1.00 52.97 107 GLN A N 1
ATOM 790 C CA . GLN A 1 107 ? 21.189 -12.409 -30.319 1.00 52.97 107 GLN A CA 1
ATOM 791 C C . GLN A 1 107 ? 20.793 -13.626 -29.488 1.00 52.97 107 GLN A C 1
ATOM 793 O O . GLN A 1 107 ? 20.137 -13.489 -28.464 1.00 52.97 107 GLN A O 1
ATOM 798 N N . LEU A 1 108 ? 21.241 -14.807 -29.911 1.00 51.31 108 LEU A N 1
ATOM 799 C CA . LEU A 1 108 ? 20.980 -16.048 -29.196 1.00 51.31 108 LEU A CA 1
ATOM 800 C C . LEU A 1 108 ? 21.694 -16.089 -27.835 1.00 51.31 108 LEU A C 1
ATOM 802 O O . LEU A 1 108 ? 21.093 -16.509 -26.854 1.00 51.31 108 LEU A O 1
ATOM 806 N N . GLN A 1 109 ? 22.948 -15.631 -27.768 1.00 54.59 109 GLN A N 1
ATOM 807 C CA . GLN A 1 109 ? 23.693 -15.565 -26.508 1.00 54.59 109 GLN A CA 1
ATOM 808 C C . GLN A 1 109 ? 23.053 -14.590 -25.510 1.00 54.59 109 GLN A C 1
ATOM 810 O O . GLN A 1 109 ? 22.939 -14.908 -24.334 1.00 54.59 109 GLN A O 1
ATOM 815 N N . ALA A 1 110 ? 22.584 -13.434 -25.978 1.00 54.44 110 ALA A N 1
ATOM 816 C CA . ALA A 1 110 ? 21.952 -12.450 -25.110 1.00 54.44 110 ALA A CA 1
ATOM 817 C C . ALA A 1 110 ? 20.640 -12.960 -24.482 1.00 54.44 110 ALA A C 1
ATOM 819 O O . ALA A 1 110 ? 20.429 -12.771 -23.287 1.00 54.44 110 ALA A O 1
ATOM 820 N N . ALA A 1 111 ? 19.804 -13.664 -25.255 1.00 55.03 111 ALA A N 1
ATOM 821 C CA . ALA A 1 111 ? 18.596 -14.313 -24.740 1.00 55.03 111 ALA A CA 1
ATOM 822 C C . ALA A 1 111 ? 18.922 -15.366 -23.663 1.00 55.03 111 ALA A C 1
ATOM 824 O O . ALA A 1 111 ? 18.261 -15.429 -22.629 1.00 55.03 111 ALA A O 1
ATOM 825 N N . MET A 1 112 ? 19.989 -16.150 -23.868 1.00 54.34 112 MET A N 1
ATOM 826 C CA . MET A 1 112 ? 20.468 -17.126 -22.878 1.00 54.34 112 MET A CA 1
ATOM 827 C C . MET A 1 112 ? 20.933 -16.454 -21.579 1.00 54.34 112 MET A C 1
ATOM 829 O O . MET A 1 112 ? 20.652 -16.953 -20.490 1.00 54.34 112 MET A O 1
ATOM 833 N N . ASP A 1 113 ? 21.641 -15.329 -21.683 1.00 58.00 113 ASP A N 1
ATOM 834 C CA . ASP A 1 113 ? 22.135 -14.591 -20.520 1.00 58.00 113 ASP A CA 1
ATOM 835 C C . ASP A 1 113 ? 20.964 -14.019 -19.694 1.00 58.00 113 ASP A C 1
ATOM 837 O O . ASP A 1 113 ? 20.987 -14.067 -18.457 1.00 58.00 113 ASP A O 1
ATOM 841 N N . LEU A 1 114 ? 19.897 -13.550 -20.355 1.00 60.53 114 LEU A N 1
ATOM 842 C CA . LEU A 1 114 ? 18.676 -13.095 -19.684 1.00 60.53 114 LEU A CA 1
ATOM 843 C C . LEU A 1 114 ? 17.987 -14.232 -18.921 1.00 60.53 114 LEU A C 1
ATOM 845 O O . LEU A 1 114 ? 17.698 -14.064 -17.736 1.00 60.53 114 LEU A O 1
ATOM 849 N N . ASP A 1 115 ? 17.799 -15.397 -19.545 1.00 59.31 115 ASP A N 1
ATOM 850 C CA . ASP A 1 115 ? 17.189 -16.567 -18.896 1.00 59.31 115 ASP A CA 1
ATOM 851 C C . ASP A 1 115 ? 17.957 -16.992 -17.634 1.00 59.31 115 ASP A C 1
ATOM 853 O O . ASP A 1 115 ? 17.358 -17.275 -16.590 1.00 59.31 115 ASP A O 1
ATOM 857 N N . VAL A 1 116 ? 19.294 -16.990 -17.688 1.00 58.47 116 VAL A N 1
ATOM 858 C CA . VAL A 1 116 ? 20.155 -17.274 -16.524 1.00 58.47 116 VAL A CA 1
ATOM 859 C C . VAL A 1 116 ? 19.953 -16.238 -15.419 1.00 58.47 116 VAL A C 1
ATOM 861 O O . VAL A 1 116 ? 19.918 -16.586 -14.235 1.00 58.47 116 VAL A O 1
ATOM 864 N N . SER A 1 117 ? 19.809 -14.970 -15.791 1.00 61.03 117 SER A N 1
ATOM 865 C CA . SER A 1 117 ? 19.652 -13.863 -14.847 1.00 61.03 117 SER A CA 1
ATOM 866 C C . SER A 1 117 ? 18.294 -13.930 -14.141 1.00 61.03 117 SER A C 1
ATOM 868 O O . SER A 1 117 ? 18.242 -13.874 -12.914 1.00 61.03 117 SER A O 1
ATOM 870 N N . VAL A 1 118 ? 17.213 -14.159 -14.897 1.00 63.53 118 VAL A N 1
ATOM 871 C CA . VAL A 1 118 ? 15.847 -14.364 -14.374 1.00 63.53 118 VAL A CA 1
ATOM 872 C C . VAL A 1 118 ? 15.791 -15.593 -13.471 1.00 63.53 118 VAL A C 1
ATOM 874 O O . VAL A 1 118 ? 15.209 -15.563 -12.389 1.00 63.53 118 VAL A O 1
ATOM 877 N N . THR A 1 119 ? 16.464 -16.671 -13.868 1.00 60.72 119 THR A N 1
ATOM 878 C CA . THR A 1 119 ? 16.565 -17.882 -13.050 1.00 60.72 119 THR A CA 1
ATOM 879 C C . THR A 1 119 ? 17.345 -17.633 -11.754 1.00 60.72 119 THR A C 1
ATOM 881 O O . THR A 1 119 ? 17.018 -18.205 -10.716 1.00 60.72 119 THR A O 1
ATOM 884 N N . SER A 1 120 ? 18.363 -16.770 -11.784 1.00 61.72 120 SER A N 1
ATOM 885 C CA . SER A 1 120 ? 19.139 -16.400 -10.595 1.00 61.72 120 SER A CA 1
ATOM 886 C C . SER A 1 120 ? 18.320 -15.553 -9.619 1.00 61.72 120 SER A C 1
ATOM 888 O O . SER A 1 120 ? 18.381 -15.812 -8.419 1.00 61.72 120 SER A O 1
ATOM 890 N N . ASP A 1 121 ? 17.506 -14.619 -10.120 1.00 65.94 121 ASP A N 1
ATOM 891 C CA . ASP A 1 121 ? 16.511 -13.877 -9.331 1.00 65.94 121 ASP A CA 1
ATOM 892 C C . ASP A 1 121 ? 15.485 -14.826 -8.686 1.00 65.94 121 ASP A C 1
ATOM 894 O O . ASP A 1 121 ? 15.321 -14.859 -7.467 1.00 65.94 121 ASP A O 1
ATOM 898 N N . ALA A 1 122 ? 14.899 -15.735 -9.473 1.00 61.91 122 ALA A N 1
ATOM 899 C CA . ALA A 1 122 ? 14.032 -16.793 -8.950 1.00 61.91 122 ALA A CA 1
ATOM 900 C C . ALA A 1 122 ? 14.739 -17.670 -7.891 1.00 61.91 122 ALA A C 1
ATOM 902 O O . ALA A 1 122 ? 14.134 -18.093 -6.902 1.00 61.91 122 ALA A O 1
ATOM 903 N N . GLY A 1 123 ? 16.035 -17.927 -8.073 1.00 60.09 123 GLY A N 1
ATOM 904 C CA . GLY A 1 123 ? 16.887 -18.619 -7.114 1.00 60.09 123 GLY A CA 1
ATOM 905 C C . GLY A 1 123 ? 17.064 -17.854 -5.801 1.00 60.09 123 GLY A C 1
ATOM 906 O O . GLY A 1 123 ? 17.043 -18.489 -4.745 1.00 60.09 123 GLY A O 1
ATOM 907 N N . LEU A 1 124 ? 17.173 -16.517 -5.839 1.00 63.78 124 LEU A N 1
ATOM 908 C CA . LEU A 1 124 ? 17.225 -15.673 -4.639 1.00 63.78 124 LEU A CA 1
ATOM 909 C C . LEU A 1 124 ? 15.983 -15.866 -3.765 1.00 63.78 124 LEU A C 1
ATOM 911 O O . LEU A 1 124 ? 16.126 -16.046 -2.559 1.00 63.78 124 LEU A O 1
ATOM 915 N N . TYR A 1 125 ? 14.790 -15.936 -4.359 1.00 62.72 125 TYR A N 1
ATOM 916 C CA . TYR A 1 125 ? 13.547 -16.211 -3.626 1.00 62.72 125 TYR A CA 1
ATOM 917 C C . TYR A 1 125 ? 13.532 -17.570 -2.924 1.00 62.72 125 TYR A C 1
ATOM 919 O O . TYR A 1 125 ? 12.980 -17.719 -1.834 1.00 62.72 125 TYR A O 1
ATOM 927 N N . GLN A 1 126 ? 14.121 -18.588 -3.550 1.00 58.31 126 GLN A N 1
ATOM 928 C CA . GLN A 1 126 ? 14.154 -19.934 -2.977 1.00 58.31 126 GLN A CA 1
ATOM 929 C C . GLN A 1 126 ? 15.189 -20.062 -1.855 1.00 58.31 126 GLN A C 1
ATOM 931 O O . GLN A 1 126 ? 14.966 -20.805 -0.899 1.00 58.31 126 GLN A O 1
ATOM 936 N N . ILE A 1 127 ? 16.318 -19.351 -1.957 1.00 56.12 127 ILE A N 1
ATOM 937 C CA . ILE A 1 127 ? 17.366 -19.345 -0.924 1.00 56.12 127 ILE A CA 1
ATOM 938 C C . ILE A 1 127 ? 17.129 -18.288 0.156 1.00 56.12 127 ILE A C 1
ATOM 940 O O . ILE A 1 127 ? 17.768 -18.357 1.209 1.00 56.12 127 ILE A O 1
ATOM 944 N N . SER A 1 128 ? 16.219 -17.329 -0.058 1.00 57.72 128 SER A N 1
ATOM 945 C CA . SER A 1 128 ? 15.778 -16.356 0.945 1.00 57.72 128 SER A CA 1
ATOM 946 C C . SER A 1 128 ? 14.900 -17.024 2.009 1.00 57.72 128 SER A C 1
ATOM 948 O O . SER A 1 128 ? 13.820 -16.564 2.356 1.00 57.72 128 SER A O 1
ATOM 950 N N . THR A 1 129 ? 15.383 -18.121 2.583 1.00 53.88 129 THR A N 1
ATOM 951 C CA . THR A 1 129 ? 15.004 -18.585 3.920 1.00 53.88 129 THR A CA 1
ATOM 952 C C . THR A 1 129 ? 15.842 -17.885 4.995 1.00 53.88 129 THR A C 1
ATOM 954 O O . THR A 1 129 ? 15.834 -18.288 6.160 1.00 53.88 129 THR A O 1
ATOM 957 N N . VAL A 1 130 ? 16.627 -16.872 4.611 1.00 47.31 130 VAL A N 1
ATOM 958 C CA . VAL A 1 130 ? 17.577 -16.187 5.484 1.00 47.31 130 VAL A CA 1
ATOM 959 C C . VAL A 1 130 ? 16.822 -15.309 6.461 1.00 47.31 130 VAL A C 1
ATOM 961 O O . VAL A 1 130 ? 16.404 -14.209 6.130 1.00 47.31 130 VAL A O 1
ATOM 964 N N . GLY A 1 131 ? 16.666 -15.861 7.665 1.00 47.94 131 GLY A N 1
ATOM 965 C CA . GLY A 1 131 ? 16.400 -15.149 8.902 1.00 47.94 131 GLY A CA 1
ATOM 966 C C . GLY A 1 131 ? 15.317 -14.103 8.756 1.00 47.94 131 GLY A C 1
ATOM 967 O O . GLY A 1 131 ? 15.642 -12.926 8.640 1.00 47.94 131 GLY A O 1
ATOM 968 N N . LEU A 1 132 ? 14.052 -14.535 8.830 1.00 49.09 132 LEU A N 1
ATOM 969 C CA . LEU A 1 132 ? 12.952 -13.643 9.181 1.00 49.09 132 LEU A CA 1
ATOM 970 C C . LEU A 1 132 ? 13.467 -12.732 10.294 1.00 49.09 132 LEU A C 1
ATOM 972 O O . LEU A 1 132 ? 13.718 -13.202 11.406 1.00 49.09 132 LEU A O 1
ATOM 976 N N . ALA A 1 133 ? 13.722 -11.463 9.973 1.00 50.84 133 ALA A N 1
ATOM 977 C CA . ALA A 1 133 ? 14.112 -10.489 10.961 1.00 50.84 133 ALA A CA 1
ATOM 978 C C . ALA A 1 133 ? 13.108 -10.627 12.106 1.00 50.84 133 ALA A C 1
ATOM 980 O O . ALA A 1 133 ? 11.898 -10.672 11.870 1.00 50.84 133 ALA A O 1
ATOM 981 N N . ASN A 1 134 ? 13.593 -10.697 13.346 1.00 51.81 134 ASN A N 1
ATOM 982 C CA . ASN A 1 134 ? 12.749 -10.869 14.537 1.00 51.81 134 ASN A CA 1
ATOM 983 C C . ASN A 1 134 ? 11.693 -9.747 14.714 1.00 51.81 134 ASN A C 1
ATOM 985 O O . ASN A 1 134 ? 10.938 -9.759 15.682 1.00 51.81 134 ASN A O 1
ATOM 989 N N . ASN A 1 135 ? 11.645 -8.784 13.788 1.00 65.25 135 ASN A N 1
ATOM 990 C CA . ASN A 1 135 ? 10.782 -7.615 13.768 1.00 65.25 135 ASN A CA 1
ATOM 991 C C . ASN A 1 135 ? 9.699 -7.654 12.671 1.00 65.25 135 ASN A C 1
ATOM 993 O O . ASN A 1 135 ? 8.924 -6.699 12.588 1.00 65.25 135 ASN A O 1
ATOM 997 N N . TYR A 1 136 ? 9.610 -8.701 11.836 1.00 74.50 136 TYR A N 1
ATOM 998 C CA . TYR A 1 136 ? 8.482 -8.824 10.906 1.00 74.50 136 TYR A CA 1
ATOM 999 C C . TYR A 1 136 ? 7.173 -8.989 11.674 1.00 74.50 136 TYR A C 1
ATOM 1001 O O . TYR A 1 136 ? 7.074 -9.754 12.636 1.00 74.50 136 TYR A O 1
ATOM 1009 N N . ARG A 1 137 ? 6.152 -8.255 11.234 1.00 76.50 137 ARG A N 1
ATOM 1010 C CA . ARG A 1 137 ? 4.810 -8.313 11.806 1.00 76.50 137 ARG A CA 1
ATOM 1011 C C . ARG A 1 137 ? 3.892 -8.981 10.797 1.00 76.50 137 ARG A C 1
ATOM 1013 O O . ARG A 1 137 ? 3.804 -8.530 9.662 1.00 76.50 137 ARG A O 1
ATOM 1020 N N . TYR A 1 138 ? 3.202 -10.027 11.232 1.00 85.44 138 TYR A N 1
ATOM 1021 C CA . TYR A 1 138 ? 2.256 -10.767 10.403 1.00 85.44 138 TYR A CA 1
ATOM 1022 C C . TYR A 1 138 ? 0.831 -10.369 10.750 1.00 85.44 138 TYR A C 1
ATOM 1024 O O . TYR A 1 138 ? 0.495 -10.118 11.913 1.00 85.44 138 TYR A O 1
ATOM 1032 N N . GLY A 1 139 ? -0.018 -10.347 9.735 1.00 90.56 139 GLY A N 1
ATOM 1033 C CA . GLY A 1 139 ? -1.426 -10.069 9.909 1.00 90.56 139 GLY A CA 1
ATOM 1034 C C . GLY A 1 139 ? -2.247 -10.478 8.706 1.00 90.56 139 GLY A C 1
ATOM 1035 O O . GLY A 1 139 ? -1.730 -11.027 7.737 1.00 90.56 139 GLY A O 1
ATOM 1036 N N . LEU A 1 140 ? -3.541 -10.219 8.803 1.00 95.00 140 LEU A N 1
ATOM 1037 C CA . LEU A 1 140 ? -4.504 -10.445 7.735 1.00 95.00 140 LEU A CA 1
ATOM 1038 C C . LEU A 1 140 ? -5.490 -9.282 7.668 1.00 95.00 140 LEU A C 1
ATOM 1040 O O . LEU A 1 140 ? -5.640 -8.531 8.637 1.00 95.00 140 LEU A O 1
ATOM 1044 N N . THR A 1 141 ? -6.188 -9.177 6.546 1.00 96.25 141 THR A N 1
ATOM 1045 C CA . THR A 1 141 ? -7.326 -8.272 6.388 1.00 96.25 141 THR A CA 1
ATOM 1046 C C . THR A 1 141 ? -8.616 -8.990 6.775 1.00 96.25 141 THR A C 1
ATOM 1048 O O . THR A 1 141 ? -8.819 -10.156 6.440 1.00 96.25 141 THR A O 1
ATOM 1051 N N . ILE A 1 142 ? -9.487 -8.296 7.503 1.00 96.81 142 ILE A N 1
ATOM 1052 C CA . ILE A 1 142 ? -10.883 -8.671 7.722 1.00 96.81 142 ILE A CA 1
ATOM 1053 C C . ILE A 1 142 ? -11.735 -7.626 7.013 1.00 96.81 142 ILE A C 1
ATOM 1055 O O . ILE A 1 142 ? -11.819 -6.480 7.456 1.00 96.81 142 ILE A O 1
ATOM 1059 N N . ASP A 1 143 ? -12.373 -8.056 5.934 1.00 94.06 143 ASP A N 1
ATOM 1060 C CA . ASP A 1 143 ? -13.306 -7.285 5.112 1.00 94.06 143 ASP A CA 1
ATOM 1061 C C . ASP A 1 143 ? -14.773 -7.483 5.529 1.00 94.06 143 ASP A C 1
ATOM 1063 O O . ASP A 1 143 ? -15.650 -6.736 5.120 1.00 94.06 143 ASP A O 1
ATOM 1067 N N . SER A 1 144 ? -15.055 -8.480 6.377 1.00 92.94 144 SER A N 1
ATOM 1068 C CA . SER A 1 144 ? -16.408 -8.773 6.843 1.00 92.94 144 SER A CA 1
ATOM 1069 C C . SER A 1 144 ? -16.505 -8.932 8.369 1.00 92.94 144 SER A C 1
ATOM 1071 O O . SER A 1 144 ? -15.955 -9.876 8.958 1.00 92.94 144 SER A O 1
ATOM 1073 N N . PRO A 1 145 ? -17.315 -8.098 9.052 1.00 93.00 145 PRO A N 1
ATOM 1074 C CA . PRO A 1 145 ? -17.608 -8.223 10.485 1.00 93.00 145 PRO A CA 1
ATOM 1075 C C . PRO A 1 145 ? -18.273 -9.544 10.898 1.00 93.00 145 PRO A C 1
ATOM 1077 O O . PRO A 1 145 ? -18.335 -9.860 12.096 1.00 93.00 145 PRO A O 1
ATOM 1080 N N . ALA A 1 146 ? -18.838 -10.285 9.940 1.00 93.50 146 ALA A N 1
ATOM 1081 C CA . ALA A 1 146 ? -19.526 -11.547 10.189 1.00 93.50 146 ALA A CA 1
ATOM 1082 C C . ALA A 1 146 ? -18.542 -12.664 10.566 1.00 93.50 146 ALA A C 1
ATOM 1084 O O . ALA A 1 146 ? -18.817 -13.438 11.484 1.00 93.50 146 ALA A O 1
ATOM 1085 N N . ILE A 1 147 ? -17.375 -12.707 9.918 1.00 93.38 147 ILE A N 1
ATOM 1086 C CA . ILE A 1 147 ? -16.353 -13.744 10.139 1.00 93.38 147 ILE A CA 1
ATOM 1087 C C . ILE A 1 147 ? -15.296 -13.340 11.172 1.00 93.38 147 ILE A C 1
ATOM 1089 O O . ILE A 1 147 ? -14.541 -14.189 11.645 1.00 93.38 147 ILE A O 1
ATOM 1093 N N . ALA A 1 148 ? -15.274 -12.064 11.571 1.00 96.19 148 ALA A N 1
ATOM 1094 C CA . ALA A 1 148 ? -14.163 -11.462 12.299 1.00 96.19 148 ALA A CA 1
ATOM 1095 C C . ALA A 1 148 ? -13.722 -12.236 13.553 1.00 96.19 148 ALA A C 1
ATOM 1097 O O . ALA A 1 148 ? -12.537 -12.471 13.765 1.00 96.19 148 ALA A O 1
ATOM 1098 N N . ILE A 1 149 ? -14.675 -12.682 14.377 1.00 95.94 149 ILE A N 1
ATOM 1099 C CA . ILE A 1 149 ? -14.380 -13.397 15.628 1.00 95.94 149 ILE A CA 1
ATOM 1100 C C . ILE A 1 149 ? -13.701 -14.747 15.363 1.00 95.94 149 ILE A C 1
ATOM 1102 O O . ILE A 1 149 ? -12.758 -15.111 16.067 1.00 95.94 149 ILE A O 1
ATOM 1106 N N . THR A 1 150 ? -14.167 -15.491 14.359 1.00 96.62 150 THR A N 1
ATOM 1107 C CA . THR A 1 150 ? -13.567 -16.776 13.980 1.00 96.62 150 THR A CA 1
ATOM 1108 C C . THR A 1 150 ? -12.171 -16.554 13.411 1.00 96.62 150 THR A C 1
ATOM 1110 O O . THR A 1 150 ? -11.231 -17.214 13.848 1.00 96.62 150 THR A O 1
ATOM 1113 N N . THR A 1 151 ? -12.011 -15.564 12.530 1.00 96.50 151 THR A N 1
ATOM 1114 C CA . THR A 1 151 ? -10.716 -15.206 11.944 1.00 96.50 151 THR A CA 1
ATOM 1115 C C . THR A 1 151 ? -9.694 -14.806 13.009 1.00 96.50 151 THR A C 1
ATOM 1117 O O . THR A 1 151 ? -8.571 -15.299 12.987 1.00 96.50 151 THR A O 1
ATOM 1120 N N . LEU A 1 152 ? -10.079 -13.990 13.997 1.00 97.44 152 LEU A N 1
ATOM 1121 C CA . LEU A 1 152 ? -9.189 -13.572 15.087 1.00 97.44 152 LEU A CA 1
ATOM 1122 C C . LEU A 1 152 ? -8.731 -14.745 15.967 1.00 97.44 152 LEU A C 1
ATOM 1124 O O . LEU A 1 152 ? -7.571 -14.791 16.376 1.00 97.44 152 LEU A O 1
ATOM 1128 N N . ARG A 1 153 ? -9.608 -15.722 16.235 1.00 96.88 153 ARG A N 1
ATOM 1129 C CA . ARG A 1 153 ? -9.220 -16.944 16.963 1.00 96.88 153 ARG A CA 1
ATOM 1130 C C . ARG A 1 153 ? -8.229 -17.786 16.164 1.00 96.88 153 ARG A C 1
ATOM 1132 O O . ARG A 1 153 ? -7.237 -18.239 16.731 1.00 96.88 153 ARG A O 1
ATOM 1139 N N . SER A 1 154 ? -8.472 -17.961 14.866 1.00 95.31 154 SER A N 1
ATOM 1140 C CA . SER A 1 154 ? -7.549 -18.670 13.974 1.00 95.31 154 SER A CA 1
ATOM 1141 C C . SER A 1 154 ? -6.196 -17.965 13.906 1.00 95.31 154 SER A C 1
ATOM 1143 O O . SER A 1 154 ? -5.164 -18.605 14.089 1.00 95.31 154 SER A O 1
ATOM 1145 N N . LEU A 1 155 ? -6.196 -16.638 13.747 1.00 93.94 155 LEU A N 1
ATOM 1146 C CA . LEU A 1 155 ? -4.978 -15.833 13.715 1.00 93.94 155 LEU A CA 1
ATOM 1147 C C . LEU A 1 155 ? -4.168 -15.991 15.006 1.00 93.94 155 LEU A C 1
ATOM 1149 O O . LEU A 1 155 ? -2.969 -16.242 14.937 1.00 93.94 155 LEU A O 1
ATOM 1153 N N . LYS A 1 156 ? -4.819 -15.930 16.175 1.00 93.56 156 LYS A N 1
ATOM 1154 C CA . LYS A 1 156 ? -4.164 -16.162 17.470 1.00 93.56 156 LYS A CA 1
ATOM 1155 C C . LYS A 1 156 ? -3.549 -17.560 17.583 1.00 93.56 156 LYS A C 1
ATOM 1157 O O . LYS A 1 156 ? -2.513 -17.718 18.223 1.00 93.56 156 LYS A O 1
ATOM 1162 N N . SER A 1 157 ? -4.192 -18.571 17.000 1.00 92.44 157 SER A N 1
ATOM 1163 C CA . SER A 1 157 ? -3.681 -19.943 17.013 1.00 92.44 157 SER A CA 1
ATOM 1164 C C . SER A 1 157 ? -2.438 -20.114 16.139 1.00 92.44 157 SER A C 1
ATOM 1166 O O . SER A 1 157 ? -1.573 -20.912 16.488 1.00 92.44 157 SER A O 1
ATOM 1168 N N . ILE A 1 158 ? -2.358 -19.403 15.011 1.00 88.88 158 ILE A N 1
ATOM 1169 C CA . ILE A 1 158 ? -1.224 -19.474 14.076 1.00 88.88 158 ILE A CA 1
ATOM 1170 C C . ILE A 1 158 ? -0.067 -18.596 14.570 1.00 88.88 158 ILE A C 1
ATOM 1172 O O . ILE A 1 158 ? 1.087 -19.015 14.536 1.00 88.88 158 ILE A O 1
ATOM 1176 N N . TYR A 1 159 ? -0.384 -17.405 15.085 1.00 87.81 159 TYR A N 1
ATOM 1177 C CA . TYR A 1 159 ? 0.573 -16.420 15.584 1.00 87.81 159 TYR A CA 1
ATOM 1178 C C . TYR A 1 159 ? 0.250 -16.059 17.046 1.00 87.81 159 TYR A C 1
ATOM 1180 O O . TYR A 1 159 ? -0.483 -15.100 17.314 1.00 87.81 159 TYR A O 1
ATOM 1188 N N . PRO A 1 160 ? 0.790 -16.812 18.026 1.00 84.69 160 PRO A N 1
ATOM 1189 C CA . PRO A 1 160 ? 0.483 -16.609 19.442 1.00 84.69 160 PRO A CA 1
ATOM 1190 C C . PRO A 1 160 ? 0.893 -15.239 19.994 1.00 84.69 160 PRO A C 1
ATOM 1192 O O . PRO A 1 160 ? 0.324 -14.794 20.993 1.00 84.69 160 PRO A O 1
ATOM 1195 N N . THR A 1 161 ? 1.858 -14.559 19.377 1.00 85.62 161 THR A N 1
ATOM 1196 C CA . THR A 1 161 ? 2.343 -13.234 19.781 1.00 85.62 161 THR A CA 1
ATOM 1197 C C . THR A 1 161 ? 2.558 -12.342 18.560 1.00 85.62 161 THR A C 1
ATOM 1199 O O . THR A 1 161 ? 2.858 -12.826 17.473 1.00 85.62 161 THR A O 1
ATOM 1202 N N . GLY A 1 162 ? 2.383 -11.027 18.732 1.00 83.88 162 GLY A N 1
ATOM 1203 C CA . GLY A 1 162 ? 2.711 -10.029 17.704 1.00 83.88 162 GLY A CA 1
ATOM 1204 C C . GLY A 1 162 ? 1.795 -10.000 16.473 1.00 83.88 162 GLY A C 1
ATOM 1205 O O . GLY A 1 162 ? 2.099 -9.287 15.520 1.00 83.88 162 GLY A O 1
ATOM 1206 N N . ALA A 1 163 ? 0.688 -10.747 16.484 1.00 91.94 163 ALA A N 1
ATOM 1207 C CA . ALA A 1 163 ? -0.282 -10.759 15.398 1.00 91.94 163 ALA A CA 1
ATOM 1208 C C . ALA A 1 163 ? -0.988 -9.406 15.243 1.00 91.94 163 ALA A C 1
ATOM 1210 O O . ALA A 1 163 ? -1.282 -8.716 16.226 1.00 91.94 163 ALA A O 1
ATOM 1211 N N . ARG A 1 164 ? -1.310 -9.054 13.998 1.00 94.12 164 ARG A N 1
ATOM 1212 C CA . ARG A 1 164 ? -2.060 -7.845 13.658 1.00 94.12 164 ARG A CA 1
ATOM 1213 C C . ARG A 1 164 ? -3.231 -8.152 12.741 1.00 94.12 164 ARG A C 1
ATOM 1215 O O . ARG A 1 164 ? -3.229 -9.143 12.018 1.00 94.12 164 ARG A O 1
ATOM 1222 N N . VAL A 1 165 ? -4.216 -7.273 12.737 1.00 97.31 165 VAL A N 1
ATOM 1223 C CA . VAL A 1 165 ? -5.328 -7.334 11.796 1.00 97.31 165 VAL A CA 1
ATOM 1224 C C . VAL A 1 165 ? -5.576 -5.967 11.186 1.00 97.31 165 VAL A C 1
ATOM 1226 O O . VAL A 1 165 ? -5.527 -4.960 11.890 1.00 97.31 165 VAL A O 1
ATOM 1229 N N . ARG A 1 166 ? -5.851 -5.944 9.886 1.00 97.81 166 ARG A N 1
ATOM 1230 C CA . ARG A 1 166 ? -6.385 -4.788 9.174 1.00 97.81 166 ARG A CA 1
ATOM 1231 C C . ARG A 1 166 ? -7.895 -4.950 9.055 1.00 97.81 166 ARG A C 1
ATOM 1233 O O . ARG A 1 166 ? -8.362 -5.983 8.585 1.00 97.81 166 ARG A O 1
ATOM 1240 N N . LEU A 1 167 ? -8.656 -3.969 9.515 1.00 98.00 167 LEU A N 1
ATOM 1241 C CA . LEU A 1 167 ? -10.113 -4.011 9.571 1.00 98.00 167 LEU A CA 1
ATOM 1242 C C . LEU A 1 167 ? -10.697 -2.969 8.615 1.00 98.00 167 LEU A C 1
ATOM 1244 O O . LEU A 1 167 ? -10.513 -1.773 8.837 1.00 98.00 167 LEU A O 1
ATOM 1248 N N . VAL A 1 168 ? -11.404 -3.439 7.588 1.00 97.44 168 VAL A N 1
ATOM 1249 C CA . VAL A 1 168 ? -12.130 -2.601 6.618 1.00 97.44 168 VAL A CA 1
ATOM 1250 C C . VAL A 1 168 ? -13.439 -2.134 7.249 1.00 97.44 168 VAL A C 1
ATOM 1252 O O . VAL A 1 168 ? -14.184 -2.943 7.815 1.00 97.44 168 VAL A O 1
ATOM 1255 N N . ILE A 1 169 ? -13.719 -0.829 7.201 1.00 96.62 169 ILE A N 1
ATOM 1256 C CA . ILE A 1 169 ? -14.922 -0.253 7.817 1.00 96.62 169 ILE A CA 1
ATOM 1257 C C . ILE A 1 169 ? -15.974 0.080 6.755 1.00 96.62 169 ILE A C 1
ATOM 1259 O O . ILE A 1 169 ? -16.036 1.191 6.219 1.00 96.62 169 ILE A O 1
ATOM 1263 N N . ASP A 1 170 ? -16.903 -0.849 6.557 1.00 93.19 170 ASP A N 1
ATOM 1264 C CA . ASP A 1 170 ? -17.997 -0.719 5.599 1.00 93.19 170 ASP A CA 1
ATOM 1265 C C . ASP A 1 170 ? -18.937 0.453 5.942 1.00 93.19 170 ASP A C 1
ATOM 1267 O O . ASP A 1 170 ? -19.386 0.573 7.093 1.00 93.19 170 ASP A O 1
ATOM 1271 N N . PRO A 1 171 ? -19.331 1.288 4.960 1.00 87.31 171 PRO A N 1
ATOM 1272 C CA . PRO A 1 171 ? -20.280 2.389 5.165 1.00 87.31 171 PRO A CA 1
ATOM 1273 C C . PRO A 1 171 ? -21.660 1.959 5.697 1.00 87.31 171 PRO A C 1
ATOM 1275 O O . PRO A 1 171 ? -22.366 2.768 6.295 1.00 87.31 171 PRO A O 1
ATOM 1278 N N . GLY A 1 172 ? -22.050 0.694 5.497 1.00 89.25 172 GLY A N 1
ATOM 1279 C CA . GLY A 1 172 ? -23.342 0.143 5.924 1.00 89.25 172 GLY A CA 1
ATOM 1280 C C . GLY A 1 172 ? -23.351 -0.521 7.305 1.00 89.25 172 GLY A C 1
ATOM 1281 O O . GLY A 1 172 ? -24.422 -0.865 7.808 1.00 89.25 172 GLY A O 1
ATOM 1282 N N . THR A 1 173 ? -22.191 -0.706 7.938 1.00 94.69 173 THR A N 1
ATOM 1283 C CA . THR A 1 173 ? -22.091 -1.426 9.213 1.00 94.69 173 THR A CA 1
ATOM 1284 C C . THR A 1 173 ? -21.966 -0.449 10.391 1.00 94.69 173 THR A C 1
ATOM 1286 O O . THR A 1 173 ? -21.107 0.436 10.375 1.00 94.69 173 THR A O 1
ATOM 1289 N N . PRO A 1 174 ? -22.752 -0.614 11.477 1.00 96.56 174 PRO A N 1
ATOM 1290 C CA . PRO A 1 174 ? -22.622 0.225 12.667 1.00 96.56 174 PRO A CA 1
ATOM 1291 C C . PRO A 1 174 ? -21.224 0.157 13.303 1.00 96.56 174 PRO A C 1
ATOM 1293 O O . PRO A 1 174 ? -20.713 -0.927 13.588 1.00 96.56 174 PRO A O 1
ATOM 1296 N N . LEU A 1 175 ? -20.643 1.312 13.644 1.00 97.94 175 LEU A N 1
ATOM 1297 C CA . LEU A 1 175 ? -19.311 1.401 14.270 1.00 97.94 175 LEU A CA 1
ATOM 1298 C C . LEU A 1 175 ? -19.195 0.645 15.604 1.00 97.94 175 LEU A C 1
ATOM 1300 O O . LEU A 1 175 ? -18.127 0.137 15.936 1.00 97.94 175 LEU A O 1
ATOM 1304 N N . SER A 1 176 ? -20.297 0.480 16.342 1.00 97.75 176 SER A N 1
ATOM 1305 C CA . SER A 1 176 ? -20.334 -0.328 17.570 1.00 97.75 176 SER A CA 1
ATOM 1306 C C . SER A 1 176 ? -19.975 -1.802 17.331 1.00 97.75 176 SER A C 1
ATOM 1308 O O . SER A 1 176 ? -19.401 -2.456 18.211 1.00 97.75 176 SER A O 1
ATOM 1310 N N . ARG A 1 177 ? -20.255 -2.329 16.130 1.00 97.62 177 ARG A N 1
ATOM 1311 C CA . ARG A 1 177 ? -19.849 -3.680 15.735 1.00 97.62 177 ARG A CA 1
ATOM 1312 C C . ARG A 1 177 ? -18.329 -3.778 15.623 1.00 97.62 177 ARG A C 1
ATOM 1314 O O . ARG A 1 177 ? -17.755 -4.710 16.181 1.00 97.62 177 ARG A O 1
ATOM 1321 N N . TYR A 1 178 ? -17.686 -2.804 14.983 1.00 98.38 178 TYR A N 1
ATOM 1322 C CA . TYR A 1 178 ? -16.227 -2.745 14.868 1.00 98.38 178 TYR A CA 1
ATOM 1323 C C . TYR A 1 178 ? -15.550 -2.481 16.214 1.00 98.38 178 TYR A C 1
ATOM 1325 O O . TYR A 1 178 ? -14.570 -3.147 16.526 1.00 98.38 178 TYR A O 1
ATOM 1333 N N . GLN A 1 179 ? -16.119 -1.627 17.075 1.00 98.50 179 GLN A N 1
ATOM 1334 C CA . GLN A 1 179 ? -15.614 -1.448 18.443 1.00 98.50 179 GLN A CA 1
ATOM 1335 C C . GLN A 1 179 ? -15.576 -2.774 19.216 1.00 98.50 179 GLN A C 1
ATOM 1337 O O . GLN A 1 179 ? -14.616 -3.058 19.931 1.00 98.50 179 GLN A O 1
ATOM 1342 N N . SER A 1 180 ? -16.610 -3.606 19.060 1.00 98.31 180 SER A N 1
ATOM 1343 C CA . SER A 1 180 ? -16.660 -4.927 19.697 1.00 98.31 180 SER A CA 1
ATOM 1344 C C . SER A 1 180 ? -15.578 -5.868 19.150 1.00 98.31 180 SER A C 1
ATOM 1346 O O . SER A 1 180 ? -14.987 -6.628 19.914 1.00 98.31 180 SER A O 1
ATOM 1348 N N . ILE A 1 181 ? -15.294 -5.796 17.844 1.00 98.50 181 ILE A N 1
ATOM 1349 C CA . ILE A 1 181 ? -14.223 -6.563 17.191 1.00 98.50 181 ILE A CA 1
ATOM 1350 C C . ILE A 1 181 ? -12.847 -6.102 17.688 1.00 98.50 181 ILE A C 1
ATOM 1352 O O . ILE A 1 181 ? -12.038 -6.953 18.047 1.00 98.50 181 ILE A O 1
ATOM 1356 N N . ILE A 1 182 ? -12.608 -4.788 17.783 1.00 98.62 182 ILE A N 1
ATOM 1357 C CA . ILE A 1 182 ? -11.360 -4.209 18.307 1.00 98.62 182 ILE A CA 1
ATOM 1358 C C . ILE A 1 182 ? -11.104 -4.702 19.733 1.00 98.62 182 ILE A C 1
ATOM 1360 O O . ILE A 1 182 ? -10.056 -5.281 20.014 1.00 98.62 182 ILE A O 1
ATOM 1364 N N . ASN A 1 183 ? -12.101 -4.576 20.614 1.00 98.62 183 ASN A N 1
ATOM 1365 C CA . ASN A 1 183 ? -11.987 -5.033 21.999 1.00 98.62 183 ASN A CA 1
ATOM 1366 C C . ASN A 1 183 ? -11.690 -6.541 22.084 1.00 98.62 183 ASN A C 1
ATOM 1368 O O . ASN A 1 183 ? -10.901 -6.979 22.923 1.00 98.62 183 ASN A O 1
ATOM 1372 N N . PHE A 1 184 ? -12.306 -7.349 21.214 1.00 98.50 184 PHE A N 1
ATOM 1373 C CA . PHE A 1 184 ? -12.057 -8.787 21.178 1.00 98.50 184 PHE A CA 1
ATOM 1374 C C . PHE A 1 184 ? -10.651 -9.122 20.660 1.00 98.50 184 PHE A C 1
ATOM 1376 O O . PHE A 1 184 ? -9.970 -9.946 21.270 1.00 98.50 184 PHE A O 1
ATOM 1383 N N . ALA A 1 185 ? -10.182 -8.467 19.595 1.00 98.25 185 ALA A N 1
ATOM 1384 C CA . ALA A 1 185 ? -8.816 -8.621 19.091 1.00 98.25 185 ALA A CA 1
ATOM 1385 C C . ALA A 1 185 ? -7.784 -8.298 20.184 1.00 98.25 185 ALA A C 1
ATOM 1387 O O . ALA A 1 185 ? -6.887 -9.099 20.458 1.00 98.25 185 ALA A O 1
ATOM 1388 N N . HIS A 1 186 ? -7.984 -7.190 20.900 1.00 98.12 186 HIS A N 1
ATOM 1389 C CA . HIS A 1 186 ? -7.143 -6.789 22.028 1.00 98.12 186 HIS A CA 1
ATOM 1390 C C . HIS A 1 186 ? -7.153 -7.798 23.174 1.00 98.12 186 HIS A C 1
ATOM 1392 O O . HIS A 1 186 ? -6.098 -8.089 23.732 1.00 98.12 186 HIS A O 1
ATOM 1398 N N . SER A 1 187 ? -8.300 -8.418 23.479 1.00 97.88 187 SER A N 1
ATOM 1399 C CA . SER A 1 187 ? -8.373 -9.493 24.484 1.00 97.88 187 SER A CA 1
ATOM 1400 C C . SER A 1 187 ? -7.539 -10.732 24.119 1.00 97.88 187 SER A C 1
ATOM 1402 O O . SER A 1 187 ? -7.157 -11.503 24.997 1.00 97.88 187 SER A O 1
ATOM 1404 N N . LEU A 1 188 ? -7.220 -10.907 22.832 1.00 97.06 188 LEU A N 1
ATOM 1405 C CA . LEU A 1 188 ? -6.331 -11.955 22.324 1.00 97.06 188 LEU A CA 1
ATOM 1406 C C . LEU A 1 188 ? -4.873 -11.481 22.176 1.00 97.06 188 LEU A C 1
ATOM 1408 O O . LEU A 1 188 ? -4.002 -12.284 21.827 1.00 97.06 188 LEU A O 1
ATOM 1412 N N . GLY A 1 189 ? -4.584 -10.207 22.454 1.00 95.94 189 GLY A N 1
ATOM 1413 C CA . GLY A 1 189 ? -3.273 -9.591 22.245 1.00 95.94 189 GLY A CA 1
ATOM 1414 C C . GLY A 1 189 ? -2.937 -9.344 20.770 1.00 95.94 189 GLY A C 1
ATOM 1415 O O . GLY A 1 189 ? -1.767 -9.420 20.404 1.00 95.94 189 GLY A O 1
ATOM 1416 N N . ILE A 1 190 ? -3.948 -9.114 19.927 1.00 97.00 190 ILE A N 1
ATOM 1417 C CA . ILE A 1 190 ? -3.804 -8.808 18.495 1.00 97.00 190 ILE A CA 1
ATOM 1418 C C . ILE A 1 190 ? -3.945 -7.295 18.306 1.00 97.00 190 ILE A C 1
ATOM 1420 O O . ILE A 1 190 ? -4.954 -6.742 18.737 1.00 97.00 190 ILE A O 1
ATOM 1424 N N . SER A 1 191 ? -2.992 -6.629 17.645 1.00 97.19 191 SER A N 1
ATOM 1425 C CA . SER A 1 191 ? -3.135 -5.199 17.310 1.00 97.19 191 SER A CA 1
ATOM 1426 C C . SER A 1 191 ? -4.078 -4.986 16.126 1.00 97.19 191 SER A C 1
ATOM 1428 O O . SER A 1 191 ? -4.100 -5.793 15.196 1.00 97.19 191 SER A O 1
ATOM 1430 N N . VAL A 1 192 ? -4.799 -3.869 16.115 1.00 98.31 192 VAL A N 1
ATOM 1431 C CA . VAL A 1 192 ? -5.789 -3.530 15.092 1.00 98.31 192 VAL A CA 1
ATOM 1432 C C . VAL A 1 192 ? -5.396 -2.262 14.345 1.00 98.31 192 VAL A C 1
ATOM 1434 O O . VAL A 1 192 ? -5.293 -1.180 14.924 1.00 98.31 192 VAL A O 1
ATOM 1437 N N . MET A 1 193 ? -5.239 -2.411 13.035 1.00 98.38 193 MET A N 1
ATOM 1438 C CA . MET A 1 193 ? -5.236 -1.321 12.074 1.00 98.38 193 MET A CA 1
ATOM 1439 C C . MET A 1 193 ? -6.645 -1.150 11.513 1.00 98.38 193 MET A C 1
ATOM 1441 O O . MET A 1 193 ? -7.269 -2.128 11.105 1.00 98.38 193 MET A O 1
ATOM 1445 N N . VAL A 1 194 ? -7.147 0.078 11.491 1.00 98.56 194 VAL A N 1
ATOM 1446 C CA . VAL A 1 194 ? -8.446 0.419 10.909 1.00 98.56 194 VAL A CA 1
ATOM 1447 C C . VAL A 1 194 ? -8.229 1.143 9.591 1.00 98.56 194 VAL A C 1
ATOM 1449 O O . VAL A 1 194 ? -7.581 2.187 9.566 1.00 98.56 194 VAL A O 1
ATOM 1452 N N . GLU A 1 195 ? -8.813 0.625 8.518 1.00 98.19 195 GLU A N 1
ATOM 1453 C CA . GLU A 1 195 ? -8.928 1.361 7.263 1.00 98.19 195 GLU A CA 1
ATOM 1454 C C . GLU A 1 195 ? -10.097 2.343 7.354 1.00 98.19 195 GLU A C 1
ATOM 1456 O O . GLU A 1 195 ? -11.229 1.963 7.654 1.00 98.19 195 GLU A O 1
ATOM 1461 N N . LEU A 1 196 ? -9.823 3.631 7.135 1.00 97.38 196 LEU A N 1
ATOM 1462 C CA . LEU A 1 196 ? -10.854 4.661 7.257 1.00 97.38 196 LEU A CA 1
ATOM 1463 C C . LEU A 1 196 ? -11.887 4.579 6.128 1.00 97.38 196 LEU A C 1
ATOM 1465 O O . LEU A 1 196 ? -13.091 4.665 6.383 1.00 97.38 196 LEU A O 1
ATOM 1469 N N . VAL A 1 197 ? -11.414 4.463 4.888 1.00 96.56 197 VAL A N 1
ATOM 1470 C CA . VAL A 1 197 ? -12.239 4.411 3.680 1.00 96.56 197 VAL A CA 1
ATOM 1471 C C . VAL A 1 197 ? -11.506 3.580 2.630 1.00 96.56 197 VAL A C 1
ATOM 1473 O O . VAL A 1 197 ? -10.429 3.976 2.188 1.00 96.56 197 VAL A O 1
ATOM 1476 N N . ASP A 1 198 ? -12.122 2.475 2.223 1.00 94.81 198 ASP A N 1
ATOM 1477 C CA . ASP A 1 198 ? -11.688 1.649 1.093 1.00 94.81 198 ASP A CA 1
ATOM 1478 C C . ASP A 1 198 ? -11.689 2.455 -0.219 1.00 94.81 198 ASP A C 1
ATOM 1480 O O . ASP A 1 198 ? -12.578 3.294 -0.456 1.00 94.81 198 ASP A O 1
ATOM 1484 N N . SER A 1 199 ? -10.695 2.209 -1.076 1.00 92.12 199 SER A N 1
ATOM 1485 C CA . SER A 1 199 ? -10.520 2.903 -2.355 1.00 92.12 199 SER A CA 1
ATOM 1486 C C . SER A 1 199 ? -11.763 2.810 -3.256 1.00 92.12 199 SER A C 1
ATOM 1488 O O . SER A 1 199 ? -12.128 3.798 -3.905 1.00 92.12 199 SER A O 1
ATOM 1490 N N . GLN A 1 200 ? -12.501 1.694 -3.216 1.00 89.12 200 GLN A N 1
ATOM 1491 C CA . GLN A 1 200 ? -13.737 1.487 -3.979 1.00 89.12 200 GLN A CA 1
ATOM 1492 C C . GLN A 1 200 ? -14.857 2.445 -3.555 1.00 89.12 200 GLN A C 1
ATOM 1494 O O . GLN A 1 200 ? -15.657 2.888 -4.384 1.00 89.12 200 GLN A O 1
ATOM 1499 N N . TYR A 1 201 ? -14.920 2.812 -2.272 1.00 92.44 201 TYR A N 1
ATOM 1500 C CA . TYR A 1 201 ? -15.914 3.766 -1.778 1.00 92.44 201 TYR A CA 1
ATOM 1501 C C . TYR A 1 201 ? -15.456 5.217 -1.925 1.00 92.44 201 TYR A C 1
ATOM 1503 O O . TYR A 1 201 ? -16.305 6.110 -2.031 1.00 92.44 201 TYR A O 1
ATOM 1511 N N . MET A 1 202 ? -14.145 5.476 -1.966 1.00 94.00 202 MET A N 1
ATOM 1512 C CA . MET A 1 202 ? -13.594 6.833 -2.017 1.00 94.00 202 MET A CA 1
ATOM 1513 C C . MET A 1 202 ? -14.081 7.630 -3.237 1.00 94.00 202 MET A C 1
ATOM 1515 O O . MET A 1 202 ? -14.365 8.827 -3.106 1.00 94.00 202 MET A O 1
ATOM 1519 N N . ALA A 1 203 ? -14.250 6.958 -4.380 1.00 91.12 203 ALA A N 1
ATOM 1520 C CA . ALA A 1 203 ? -14.757 7.532 -5.628 1.00 91.12 203 ALA A CA 1
ATOM 1521 C C . ALA A 1 203 ? -16.160 8.143 -5.490 1.00 91.12 203 ALA A C 1
ATOM 1523 O O . ALA A 1 203 ? -16.480 9.161 -6.103 1.00 91.12 203 ALA A O 1
ATOM 1524 N N . SER A 1 204 ? -16.996 7.536 -4.645 1.00 92.69 204 SER A N 1
ATOM 1525 C CA . SER A 1 204 ? -18.380 7.962 -4.412 1.00 92.69 204 SER A CA 1
ATOM 1526 C C . SER A 1 204 ? -18.508 9.120 -3.413 1.00 92.69 204 SER A C 1
ATOM 1528 O O . SER A 1 204 ? -19.592 9.684 -3.244 1.00 92.69 204 SER A O 1
ATOM 1530 N N . MET A 1 205 ? -17.414 9.496 -2.742 1.00 94.88 205 MET A N 1
ATOM 1531 C CA . MET A 1 205 ? -17.408 10.523 -1.704 1.00 94.88 205 MET A CA 1
ATOM 1532 C C . MET A 1 205 ? -16.807 11.828 -2.225 1.00 94.88 205 MET A C 1
ATOM 1534 O O . MET A 1 205 ? -15.655 11.881 -2.660 1.00 94.88 205 MET A O 1
ATOM 1538 N N . ASN A 1 206 ? -17.555 12.925 -2.099 1.00 96.19 206 ASN A N 1
ATOM 1539 C CA . ASN A 1 206 ? -16.949 14.255 -2.138 1.00 96.19 206 ASN A CA 1
ATOM 1540 C C . ASN A 1 206 ? -16.105 14.493 -0.867 1.00 96.19 206 ASN A C 1
ATOM 1542 O O . ASN A 1 206 ? -16.150 13.701 0.078 1.00 96.19 206 ASN A O 1
ATOM 1546 N N . LEU A 1 207 ? -15.338 15.588 -0.839 1.00 97.69 207 LEU A N 1
ATOM 1547 C CA . LEU A 1 207 ? -14.460 15.901 0.291 1.00 97.69 207 LEU A CA 1
ATOM 1548 C C . LEU A 1 207 ? -15.233 15.974 1.620 1.00 97.69 207 LEU A C 1
ATOM 1550 O O . LEU A 1 207 ? -14.877 15.273 2.556 1.00 97.69 207 LEU A O 1
ATOM 1554 N N . ALA A 1 208 ? -16.343 16.712 1.686 1.00 98.12 208 ALA A N 1
ATOM 1555 C CA . ALA A 1 208 ? -17.118 16.867 2.922 1.00 98.12 208 ALA A CA 1
ATOM 1556 C C . ALA A 1 208 ? -17.659 15.533 3.480 1.00 98.12 208 ALA A C 1
ATOM 1558 O O . ALA A 1 208 ? -17.621 15.300 4.687 1.00 98.12 208 ALA A O 1
ATOM 1559 N N . ASN A 1 209 ? -18.133 14.634 2.612 1.00 97.19 209 ASN A N 1
ATOM 1560 C CA . ASN A 1 209 ? -18.608 13.308 3.015 1.00 97.19 209 ASN A CA 1
ATOM 1561 C C . ASN A 1 209 ? -17.459 12.438 3.540 1.00 97.19 209 ASN A C 1
ATOM 1563 O O . ASN A 1 209 ? -17.634 11.723 4.527 1.00 97.19 209 ASN A O 1
ATOM 1567 N N . TYR A 1 210 ? -16.288 12.520 2.906 1.00 98.00 210 TYR A N 1
ATOM 1568 C CA . TYR A 1 210 ? -15.083 11.839 3.370 1.00 98.00 210 TYR A CA 1
ATOM 1569 C C . TYR A 1 210 ? -14.646 12.357 4.748 1.00 98.00 210 TYR A C 1
ATOM 1571 O O . TYR A 1 210 ? -14.422 11.568 5.664 1.00 98.00 210 TYR A O 1
ATOM 1579 N N . GLU A 1 211 ? -14.598 13.678 4.933 1.00 98.56 211 GLU A N 1
ATOM 1580 C CA . GLU A 1 211 ? -14.242 14.308 6.208 1.00 98.56 211 GLU A CA 1
ATOM 1581 C C . GLU A 1 211 ? -15.205 13.906 7.335 1.00 98.56 211 GLU A C 1
ATOM 1583 O O . GLU A 1 211 ? -14.786 13.500 8.425 1.00 98.56 211 GLU A O 1
ATOM 1588 N N . ALA A 1 212 ? -16.512 13.941 7.061 1.00 98.19 212 ALA A N 1
ATOM 1589 C CA . ALA A 1 212 ? -17.538 13.494 7.999 1.00 98.19 212 ALA A CA 1
ATOM 1590 C C . ALA A 1 212 ? -17.366 12.010 8.365 1.00 98.19 212 ALA A C 1
ATOM 1592 O O . ALA A 1 212 ? -17.507 11.629 9.527 1.00 98.19 212 ALA A O 1
ATOM 1593 N N . ARG A 1 213 ? -17.013 11.168 7.389 1.00 97.62 213 ARG A N 1
ATOM 1594 C CA . ARG A 1 213 ? -16.781 9.740 7.609 1.00 97.62 213 ARG A CA 1
ATOM 1595 C C . ARG A 1 213 ? -15.554 9.489 8.483 1.00 97.62 213 ARG A C 1
ATOM 1597 O O . ARG A 1 213 ? -15.664 8.776 9.481 1.00 97.62 213 ARG A O 1
ATOM 1604 N N . VAL A 1 214 ? -14.417 10.095 8.147 1.00 98.44 214 VAL A N 1
ATOM 1605 C CA . VAL A 1 214 ? -13.171 9.983 8.921 1.00 98.44 214 VAL A CA 1
ATOM 1606 C C . VAL A 1 214 ? -13.381 10.465 10.350 1.00 98.44 214 VAL A C 1
ATOM 1608 O O . VAL A 1 214 ? -13.057 9.748 11.299 1.00 98.44 214 VAL A O 1
ATOM 1611 N N . SER A 1 215 ? -13.974 11.648 10.517 1.00 98.56 215 SER A N 1
ATOM 1612 C CA . SER A 1 215 ? -14.208 12.210 11.845 1.00 98.56 215 SER A CA 1
ATOM 1613 C C . SER A 1 215 ? -15.121 11.331 12.694 1.00 98.56 215 SER A C 1
ATOM 1615 O O . SER A 1 215 ? -14.826 11.091 13.867 1.00 98.56 215 SER A O 1
ATOM 1617 N N . GLN A 1 216 ? -16.177 10.767 12.105 1.00 98.31 216 GLN A N 1
ATOM 1618 C CA . GLN A 1 216 ? -17.060 9.831 12.792 1.00 98.31 216 GLN A CA 1
ATOM 1619 C C . GLN A 1 216 ? -16.322 8.559 13.236 1.00 98.31 216 GLN A C 1
ATOM 1621 O O . GLN A 1 216 ? -16.483 8.142 14.384 1.00 98.31 216 GLN A O 1
ATOM 1626 N N . ILE A 1 217 ? -15.513 7.946 12.362 1.00 98.56 217 ILE A N 1
ATOM 1627 C CA . ILE A 1 217 ? -14.752 6.731 12.696 1.00 98.56 217 ILE A CA 1
ATOM 1628 C C . ILE A 1 217 ? -13.785 7.012 13.845 1.00 98.56 217 ILE A C 1
ATOM 1630 O O . ILE A 1 217 ? -13.856 6.342 14.874 1.00 98.56 217 ILE A O 1
ATOM 1634 N N . VAL A 1 218 ? -12.924 8.022 13.694 1.00 98.56 218 VAL A N 1
ATOM 1635 C CA . VAL A 1 218 ? -11.826 8.303 14.633 1.00 98.56 218 VAL A CA 1
ATOM 1636 C C . VAL A 1 218 ? -12.341 8.723 16.011 1.00 98.56 218 VAL A C 1
ATOM 1638 O O . VAL A 1 218 ? -11.748 8.378 17.031 1.00 98.56 218 VAL A O 1
ATOM 1641 N N . THR A 1 219 ? -13.464 9.445 16.075 1.00 98.12 219 THR A N 1
ATOM 1642 C CA . THR A 1 219 ? -14.058 9.855 17.360 1.00 98.12 219 THR A CA 1
ATOM 1643 C C . THR A 1 219 ? -14.834 8.733 18.051 1.00 98.12 219 THR A C 1
ATOM 1645 O O . THR A 1 219 ? -14.918 8.723 19.282 1.00 98.12 219 THR A O 1
ATOM 1648 N N . THR A 1 220 ? -15.382 7.783 17.285 1.00 98.12 220 THR A N 1
ATOM 1649 C CA . THR A 1 220 ? -16.201 6.683 17.815 1.00 98.12 220 THR A CA 1
ATOM 1650 C C . THR A 1 220 ? -15.358 5.478 18.219 1.00 98.12 220 THR A C 1
ATOM 1652 O O . THR A 1 220 ? -15.575 4.924 19.297 1.00 98.12 220 THR A O 1
ATOM 1655 N N . LEU A 1 221 ? -14.419 5.051 17.368 1.00 98.50 221 LEU A N 1
ATOM 1656 C CA . LEU A 1 221 ? -13.598 3.871 17.616 1.00 98.50 221 LEU A CA 1
ATOM 1657 C C . LEU A 1 221 ? -12.462 4.209 18.587 1.00 98.50 221 LEU A C 1
ATOM 1659 O O . LEU A 1 221 ? -11.634 5.087 18.356 1.00 98.50 221 LEU A O 1
ATOM 1663 N N . ARG A 1 222 ? -12.432 3.496 19.708 1.00 97.00 222 ARG A N 1
ATOM 1664 C CA . ARG A 1 222 ? -11.439 3.621 20.775 1.00 97.00 222 ARG A CA 1
ATOM 1665 C C . ARG A 1 222 ? -10.447 2.473 20.718 1.00 97.00 222 ARG A C 1
ATOM 1667 O O . ARG A 1 222 ? -10.805 1.371 20.305 1.00 97.00 222 ARG A O 1
ATOM 1674 N N . ASN A 1 223 ? -9.246 2.730 21.236 1.00 96.69 223 ASN A N 1
ATOM 1675 C CA . ASN A 1 223 ? -8.147 1.766 21.292 1.00 96.69 223 ASN A CA 1
ATOM 1676 C C . ASN A 1 223 ? -7.782 1.230 19.898 1.00 96.69 223 ASN A C 1
ATOM 1678 O O . ASN A 1 223 ? -7.534 0.049 19.722 1.00 96.69 223 ASN A O 1
ATOM 1682 N N . VAL A 1 224 ? -7.793 2.080 18.877 1.00 98.50 224 VAL A N 1
ATOM 1683 C CA . VAL A 1 224 ? -7.234 1.704 17.576 1.00 98.50 224 VAL A CA 1
ATOM 1684 C C . VAL A 1 224 ? -5.717 1.854 17.658 1.00 98.50 224 VAL A C 1
ATOM 1686 O O . VAL A 1 224 ? -5.241 2.882 18.138 1.00 98.50 224 VAL A O 1
ATOM 1689 N N . ASP A 1 225 ? -4.961 0.843 17.226 1.00 98.44 225 ASP A N 1
ATOM 1690 C CA . ASP A 1 225 ? -3.494 0.888 17.275 1.00 98.44 225 ASP A CA 1
ATOM 1691 C C . ASP A 1 225 ? -2.922 1.695 16.104 1.00 98.44 225 ASP A C 1
ATOM 1693 O O . ASP A 1 225 ? -1.934 2.414 16.263 1.00 98.44 225 ASP A O 1
ATOM 1697 N N . SER A 1 226 ? -3.554 1.590 14.932 1.00 98.25 226 SER A N 1
ATOM 1698 C CA . SER A 1 226 ? -3.162 2.318 13.727 1.00 98.25 226 SER A CA 1
ATOM 1699 C C . SER A 1 226 ? -4.360 2.636 12.829 1.00 98.25 226 SER A C 1
ATOM 1701 O O . SER A 1 226 ? -5.301 1.849 12.751 1.00 98.25 226 SER A O 1
ATOM 1703 N N . TYR A 1 227 ? -4.321 3.768 12.132 1.00 98.75 227 TYR A N 1
ATOM 1704 C CA . TYR A 1 227 ? -5.264 4.106 11.070 1.00 98.75 227 TYR A CA 1
ATOM 1705 C C . TYR A 1 227 ? -4.563 4.103 9.717 1.00 98.75 227 TYR A C 1
ATOM 1707 O O . TYR A 1 227 ? -3.577 4.815 9.530 1.00 98.75 227 TYR A O 1
ATOM 1715 N N . GLU A 1 228 ? -5.115 3.370 8.759 1.00 98.56 228 GLU A N 1
ATOM 1716 C CA . GLU A 1 228 ? -4.784 3.572 7.356 1.00 98.56 228 GLU A CA 1
ATOM 1717 C C . GLU A 1 228 ? -5.567 4.784 6.845 1.00 98.56 228 GLU A C 1
ATOM 1719 O O . GLU A 1 228 ? -6.796 4.774 6.723 1.00 98.56 228 GLU A O 1
ATOM 1724 N N . ILE A 1 229 ? -4.823 5.864 6.631 1.00 97.81 2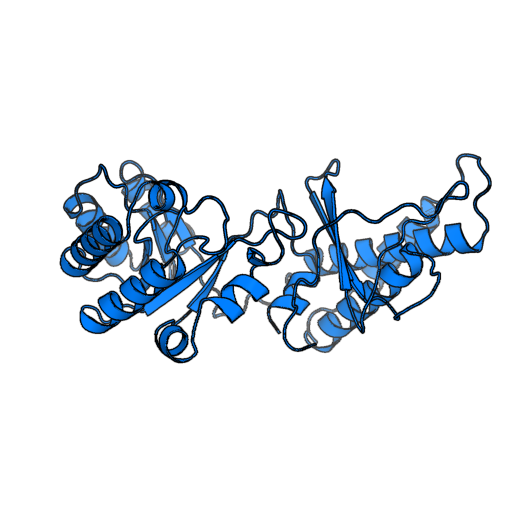29 ILE A N 1
ATOM 1725 C CA . ILE A 1 229 ? -5.315 7.220 6.345 1.00 97.81 229 ILE A CA 1
ATOM 1726 C C . ILE A 1 229 ? -5.576 7.470 4.858 1.00 97.81 229 ILE A C 1
ATOM 1728 O O . ILE A 1 229 ? -6.098 8.521 4.486 1.00 97.81 229 ILE A O 1
ATOM 1732 N N . GLY A 1 230 ? -5.222 6.501 4.023 1.00 96.44 230 GLY A N 1
ATOM 1733 C CA . GLY A 1 230 ? -5.475 6.494 2.598 1.00 96.44 230 GLY A CA 1
ATOM 1734 C C . GLY A 1 230 ? -5.144 5.117 2.046 1.00 96.44 230 GLY A C 1
ATOM 1735 O O . GLY A 1 230 ? -4.003 4.673 2.162 1.00 96.44 230 GLY A O 1
ATOM 1736 N N . ASN A 1 231 ? -6.148 4.451 1.485 1.00 96.56 231 ASN A N 1
ATOM 1737 C CA . ASN A 1 231 ? -5.992 3.170 0.821 1.00 96.56 231 ASN A CA 1
ATOM 1738 C C . ASN A 1 231 ? -5.752 3.391 -0.680 1.00 96.56 231 ASN A C 1
ATOM 1740 O O . ASN A 1 231 ? -6.552 4.065 -1.327 1.00 96.56 231 ASN A O 1
ATOM 1744 N N . GLU A 1 232 ? -4.646 2.847 -1.197 1.00 95.38 232 GLU A N 1
ATOM 1745 C CA . GLU A 1 232 ? -4.309 2.805 -2.631 1.00 95.38 232 GLU A CA 1
ATOM 1746 C C . GLU A 1 232 ? -4.425 4.165 -3.341 1.00 95.38 232 GLU A C 1
ATOM 1748 O O . GLU A 1 232 ? -4.927 4.271 -4.456 1.00 95.38 232 GLU A O 1
ATOM 1753 N N . VAL A 1 233 ? -3.960 5.231 -2.679 1.00 95.19 233 VAL A N 1
ATOM 1754 C CA . VAL A 1 233 ? -4.323 6.628 -3.003 1.00 95.19 233 VAL A CA 1
ATOM 1755 C C . VAL A 1 233 ? -3.821 7.143 -4.354 1.00 95.19 233 VAL A C 1
ATOM 1757 O O . VAL A 1 233 ? -4.236 8.207 -4.809 1.00 95.19 233 VAL A O 1
ATOM 1760 N N . ASN A 1 234 ? -2.936 6.400 -5.002 1.00 93.94 234 ASN A N 1
ATOM 1761 C CA . ASN A 1 234 ? -2.426 6.706 -6.327 1.00 93.94 234 ASN A CA 1
ATOM 1762 C C . ASN A 1 234 ? -3.276 6.114 -7.466 1.00 93.94 234 ASN A C 1
ATOM 1764 O O . ASN A 1 234 ? -2.965 6.377 -8.620 1.00 93.94 234 ASN A O 1
ATOM 1768 N N . GLY A 1 235 ? -4.363 5.383 -7.193 1.00 92.81 235 GLY A N 1
ATOM 1769 C CA . GLY A 1 235 ? -5.254 4.867 -8.240 1.00 92.81 235 GLY A CA 1
ATOM 1770 C C . GLY A 1 235 ? -6.088 5.948 -8.948 1.00 92.81 235 GLY A C 1
ATOM 1771 O O . GLY A 1 235 ? -6.656 6.834 -8.300 1.00 92.81 235 GLY A O 1
ATOM 1772 N N . ASN A 1 236 ? -6.238 5.879 -10.278 1.00 90.81 236 ASN A N 1
ATOM 1773 C CA . ASN A 1 236 ? -7.112 6.800 -11.032 1.00 90.81 236 ASN A CA 1
ATOM 1774 C C . ASN A 1 236 ? -8.615 6.657 -10.733 1.00 90.81 236 ASN A C 1
ATOM 1776 O O . ASN A 1 236 ? -9.403 7.539 -11.083 1.00 90.81 236 ASN A O 1
ATOM 1780 N N . TRP A 1 237 ? -9.037 5.573 -10.080 1.00 92.19 237 TRP A N 1
ATOM 1781 C CA . TRP A 1 237 ? -10.448 5.272 -9.831 1.00 92.19 237 TRP A CA 1
ATOM 1782 C C . TRP A 1 237 ? -11.034 6.014 -8.624 1.00 92.19 237 TRP A C 1
ATOM 1784 O O . TRP A 1 237 ? -12.241 5.973 -8.412 1.00 92.19 237 TRP A O 1
ATOM 1794 N N . LEU A 1 238 ? -10.217 6.726 -7.846 1.00 92.38 238 LEU A N 1
ATOM 1795 C CA . LEU A 1 238 ? -10.581 7.323 -6.550 1.00 92.38 238 LEU A CA 1
ATOM 1796 C C . LEU A 1 238 ? -11.428 8.606 -6.632 1.00 92.38 238 LEU A C 1
ATOM 1798 O O . LEU A 1 238 ? -11.815 9.181 -5.604 1.00 92.38 238 LEU A O 1
ATOM 1802 N N . GLY A 1 239 ? -11.709 9.086 -7.843 1.00 91.31 239 GLY A N 1
ATOM 1803 C CA . GLY A 1 239 ? -12.411 10.343 -8.078 1.00 91.31 239 GLY A CA 1
ATOM 1804 C C . GLY A 1 239 ? -11.526 11.567 -7.820 1.00 91.31 239 GLY A C 1
ATOM 1805 O O . GLY A 1 239 ? -10.359 11.605 -8.193 1.00 91.31 239 GLY A O 1
ATOM 1806 N N . THR A 1 240 ? -12.092 12.618 -7.223 1.00 93.69 240 THR A N 1
ATOM 1807 C CA . THR A 1 240 ? -11.413 13.917 -7.067 1.00 93.69 240 THR A CA 1
ATOM 1808 C C . THR A 1 240 ? -10.955 14.187 -5.633 1.00 93.69 240 THR A C 1
ATOM 1810 O O . THR A 1 240 ? -11.456 13.596 -4.670 1.00 93.69 240 THR A O 1
ATOM 1813 N N . ASN A 1 241 ? -10.035 15.152 -5.492 1.00 96.38 241 ASN A N 1
ATOM 1814 C CA . ASN A 1 241 ? -9.537 15.679 -4.215 1.00 96.38 241 ASN A CA 1
ATOM 1815 C C . ASN A 1 241 ? -8.838 14.639 -3.320 1.00 96.38 241 ASN A C 1
ATOM 1817 O O . ASN A 1 241 ? -8.880 14.763 -2.099 1.00 96.38 241 ASN A O 1
ATOM 1821 N N . VAL A 1 242 ? -8.203 13.618 -3.905 1.00 96.94 242 VAL A N 1
ATOM 1822 C CA . VAL A 1 242 ? -7.565 12.527 -3.147 1.00 96.94 242 VAL A CA 1
ATOM 1823 C C . VAL A 1 242 ? -6.502 13.051 -2.178 1.00 96.94 242 VAL A C 1
ATOM 1825 O O . VAL A 1 242 ? -6.566 12.745 -0.991 1.00 96.94 242 VAL A O 1
ATOM 1828 N N . ALA A 1 243 ? -5.600 13.926 -2.635 1.00 97.19 243 ALA A N 1
ATOM 1829 C CA . ALA A 1 243 ? -4.582 14.541 -1.779 1.00 97.19 243 ALA A CA 1
ATOM 1830 C C . ALA A 1 243 ? -5.197 15.281 -0.575 1.00 97.19 243 ALA A C 1
ATOM 1832 O O . ALA A 1 243 ? -4.808 15.054 0.566 1.00 97.19 243 ALA A O 1
ATOM 1833 N N . ALA A 1 244 ? -6.238 16.091 -0.806 1.00 98.25 244 ALA A N 1
ATOM 1834 C CA . ALA A 1 244 ? -6.928 16.821 0.260 1.00 98.25 244 ALA A CA 1
ATOM 1835 C C . ALA A 1 244 ? -7.641 15.887 1.258 1.00 98.25 244 ALA A C 1
ATOM 1837 O O . ALA A 1 244 ? -7.625 16.142 2.462 1.00 98.25 244 ALA A O 1
ATOM 1838 N N . LYS A 1 245 ? -8.231 14.783 0.779 1.00 98.50 245 LYS A N 1
ATOM 1839 C CA . LYS A 1 245 ? -8.821 13.739 1.633 1.00 98.50 245 LYS A CA 1
ATOM 1840 C C . LYS A 1 245 ? -7.755 13.111 2.542 1.00 98.50 245 LYS A C 1
ATOM 1842 O O . LYS A 1 245 ? -7.957 13.020 3.753 1.00 98.50 245 LYS A O 1
ATOM 1847 N N . VAL A 1 246 ? -6.602 12.736 1.987 1.00 98.12 246 VAL A N 1
ATOM 1848 C CA . VAL A 1 246 ? -5.475 12.176 2.756 1.00 98.12 246 VAL A CA 1
ATOM 1849 C C . VAL A 1 246 ? -4.948 13.188 3.777 1.00 98.12 246 VAL A C 1
ATOM 1851 O O . VAL A 1 246 ? -4.809 12.855 4.954 1.00 98.12 246 VAL A O 1
ATOM 1854 N N . ALA A 1 247 ? -4.740 14.442 3.367 1.00 98.31 247 ALA A N 1
ATOM 1855 C CA . ALA A 1 247 ? -4.295 15.529 4.238 1.00 98.31 247 ALA A CA 1
ATOM 1856 C C . ALA A 1 247 ? -5.228 15.730 5.443 1.00 98.31 247 ALA A C 1
ATOM 1858 O O . ALA A 1 247 ? -4.776 15.851 6.589 1.00 98.31 247 ALA A O 1
ATOM 1859 N N . TYR A 1 248 ? -6.543 15.705 5.201 1.00 98.69 248 TYR A N 1
ATOM 1860 C CA . TYR A 1 248 ? -7.535 15.760 6.267 1.00 98.69 248 TYR A CA 1
ATOM 1861 C C . TYR A 1 248 ? -7.413 14.566 7.215 1.00 98.69 248 TYR A C 1
ATOM 1863 O O . TYR A 1 248 ? -7.373 14.760 8.429 1.00 98.69 248 TYR A O 1
ATOM 1871 N N . ALA A 1 249 ? -7.322 13.339 6.690 1.00 98.56 249 ALA A N 1
ATOM 1872 C CA . ALA A 1 249 ? -7.212 12.139 7.515 1.00 98.56 249 ALA A CA 1
ATOM 1873 C C . ALA A 1 249 ? -5.959 12.160 8.406 1.00 98.56 249 ALA A C 1
ATOM 1875 O O . ALA A 1 249 ? -6.067 11.891 9.605 1.00 98.56 249 ALA A O 1
ATOM 1876 N N . ILE A 1 250 ? -4.809 12.576 7.859 1.00 98.25 250 ILE A N 1
ATOM 1877 C CA . ILE A 1 250 ? -3.566 12.798 8.616 1.00 98.25 250 ILE A CA 1
ATOM 1878 C C . ILE A 1 250 ? -3.814 13.763 9.777 1.00 98.25 250 ILE A C 1
ATOM 1880 O O . ILE A 1 250 ? -3.556 13.439 10.939 1.00 98.25 250 ILE A O 1
ATOM 1884 N N . SER A 1 251 ? -4.322 14.957 9.468 1.00 98.12 251 SER A N 1
ATOM 1885 C CA . SER A 1 251 ? -4.513 16.017 10.459 1.00 98.12 251 SER A CA 1
ATOM 1886 C C . SER A 1 251 ? -5.523 15.614 11.537 1.00 98.12 251 SER A C 1
ATOM 1888 O O . SER A 1 251 ? -5.292 15.811 12.738 1.00 98.12 251 SER A O 1
ATOM 1890 N N . PHE A 1 252 ? -6.626 14.984 11.126 1.00 98.62 252 PHE A N 1
ATOM 1891 C CA . PHE A 1 252 ? -7.707 14.605 12.020 1.00 98.62 252 PHE A CA 1
ATOM 1892 C C . PHE A 1 252 ? -7.288 13.493 12.982 1.00 98.62 252 PHE A C 1
ATOM 1894 O O . PHE A 1 252 ? -7.513 13.634 14.186 1.00 98.62 252 PHE A O 1
ATOM 1901 N N . VAL A 1 253 ? -6.638 12.429 12.489 1.00 98.44 253 VAL A N 1
ATOM 1902 C CA . VAL A 1 253 ? -6.135 11.337 13.339 1.00 98.44 253 VAL A CA 1
ATOM 1903 C C . VAL A 1 253 ? -5.137 11.876 14.359 1.00 98.44 253 VAL A C 1
ATOM 1905 O O . VAL A 1 253 ? -5.309 11.627 15.550 1.00 98.44 253 VAL A O 1
ATOM 1908 N N . ARG A 1 254 ? -4.163 12.690 13.932 1.00 96.56 254 ARG A N 1
ATOM 1909 C CA . ARG A 1 254 ? -3.158 13.277 14.838 1.00 96.56 254 ARG A CA 1
ATOM 1910 C C . ARG A 1 254 ? -3.758 14.147 15.936 1.00 96.56 254 ARG A C 1
ATOM 1912 O O . ARG A 1 254 ? -3.225 14.197 17.039 1.00 96.56 254 ARG A O 1
ATOM 1919 N N . SER A 1 255 ? -4.839 14.856 15.626 1.00 97.38 255 SER A N 1
ATOM 1920 C CA . SER A 1 255 ? -5.468 15.783 16.569 1.00 97.38 255 SER A CA 1
ATOM 1921 C C . SER A 1 255 ? -6.416 15.090 17.556 1.00 97.38 255 SER A C 1
ATOM 1923 O O . SER A 1 255 ? -6.734 15.668 18.592 1.00 97.38 255 SER A O 1
ATOM 1925 N N . HIS A 1 256 ? -6.873 13.867 17.258 1.00 98.00 256 HIS A N 1
ATOM 1926 C CA . HIS A 1 256 ? -7.946 13.197 18.010 1.00 98.00 256 HIS A CA 1
ATOM 1927 C C . HIS A 1 256 ? -7.600 11.781 18.492 1.00 98.00 256 HIS A C 1
ATOM 1929 O O . HIS A 1 256 ? -8.414 11.153 19.172 1.00 98.00 256 HIS A O 1
ATOM 1935 N N . SER A 1 257 ? -6.416 11.265 18.162 1.00 97.31 257 SER A N 1
ATOM 1936 C CA . SER A 1 257 ? -5.953 9.932 18.540 1.00 97.31 257 SER A CA 1
ATOM 1937 C C . SER A 1 257 ? -4.439 9.909 18.767 1.00 97.31 257 SER A C 1
ATOM 1939 O O . SER A 1 257 ? -3.701 10.738 18.245 1.00 97.31 257 SER A O 1
ATOM 1941 N N . SER A 1 258 ? -3.975 8.924 19.535 1.00 95.81 258 SER A N 1
ATOM 1942 C CA . SER A 1 258 ? -2.555 8.573 19.676 1.00 95.81 258 SER A CA 1
ATOM 1943 C C . SER A 1 258 ? -2.139 7.384 18.798 1.00 95.81 258 SER A C 1
ATOM 1945 O O . SER A 1 258 ? -1.016 6.902 18.925 1.00 95.81 258 SER A O 1
ATOM 1947 N N . ALA A 1 259 ? -3.056 6.860 17.979 1.00 98.06 259 ALA A N 1
ATOM 1948 C CA . ALA A 1 259 ? -2.797 5.772 17.038 1.00 98.06 259 ALA A CA 1
ATOM 1949 C C . ALA A 1 259 ? -1.767 6.194 15.983 1.00 98.06 259 ALA A C 1
ATOM 1951 O O . ALA A 1 259 ? -1.724 7.363 15.594 1.00 98.06 259 ALA A O 1
ATOM 1952 N N . THR A 1 260 ? -0.979 5.240 15.486 1.00 97.88 260 THR A N 1
ATOM 1953 C CA . THR A 1 260 ? -0.086 5.520 14.355 1.00 97.88 260 THR A CA 1
ATOM 1954 C C . THR A 1 260 ? -0.873 5.646 13.054 1.00 97.88 260 THR A C 1
ATOM 1956 O O . THR A 1 260 ? -1.990 5.145 12.934 1.00 97.88 260 THR A O 1
ATOM 1959 N N . THR A 1 261 ? -0.295 6.291 12.052 1.00 98.31 261 THR A N 1
ATOM 1960 C CA . THR A 1 261 ? -0.894 6.456 10.723 1.00 98.31 261 THR A CA 1
ATOM 1961 C C . THR A 1 261 ? -0.120 5.674 9.668 1.00 98.31 261 THR A C 1
ATOM 1963 O O . THR A 1 261 ? 1.111 5.666 9.675 1.00 98.31 261 THR A O 1
ATOM 1966 N N . LEU A 1 262 ? -0.843 5.048 8.742 1.00 97.69 262 LEU A N 1
ATOM 1967 C CA . LEU A 1 262 ? -0.276 4.367 7.583 1.00 97.69 262 LEU A CA 1
ATOM 1968 C C . LEU A 1 262 ? -0.894 4.904 6.289 1.00 97.69 262 LEU A C 1
ATOM 1970 O O . LEU A 1 262 ? -2.116 4.977 6.179 1.00 97.69 262 LEU A O 1
ATOM 1974 N N . LEU A 1 263 ? -0.067 5.266 5.309 1.00 97.62 263 LEU A N 1
ATOM 1975 C CA . LEU A 1 263 ? -0.523 5.612 3.959 1.00 97.62 263 LEU A CA 1
ATOM 1976 C C . LEU A 1 263 ? -0.203 4.464 3.003 1.00 97.62 263 LEU A C 1
ATOM 1978 O O . LEU A 1 263 ? 0.964 4.103 2.873 1.00 97.62 263 LEU A O 1
ATOM 1982 N N . THR A 1 264 ? -1.212 3.913 2.333 1.00 96.81 264 THR A N 1
ATOM 1983 C CA . THR A 1 264 ? -1.039 2.801 1.393 1.00 96.81 264 THR A CA 1
ATOM 1984 C C . THR A 1 264 ? -1.049 3.298 -0.044 1.00 96.81 264 THR A C 1
ATOM 1986 O O . THR A 1 264 ? -1.963 4.013 -0.459 1.00 96.81 264 THR A O 1
ATOM 1989 N N . LEU A 1 265 ? -0.063 2.858 -0.820 1.00 94.12 265 LEU A N 1
ATOM 1990 C CA . LEU A 1 265 ? 0.036 3.091 -2.256 1.00 94.12 265 LEU A CA 1
ATOM 1991 C C . LEU A 1 265 ? -0.109 1.764 -3.007 1.00 94.12 265 LEU A C 1
ATOM 1993 O O . LEU A 1 265 ? 0.432 0.746 -2.581 1.00 94.12 265 LEU A O 1
ATOM 1997 N N . TYR A 1 266 ? -0.847 1.770 -4.109 1.00 92.25 266 TYR A N 1
ATOM 1998 C CA . TYR A 1 266 ? -1.013 0.629 -5.000 1.00 92.25 266 TYR A CA 1
ATOM 1999 C C . TYR A 1 266 ? 0.215 0.459 -5.888 1.00 92.25 266 TYR A C 1
ATOM 2001 O O . TYR A 1 266 ? 0.641 1.400 -6.567 1.00 92.25 266 TYR A O 1
ATOM 2009 N N . TRP A 1 267 ? 0.781 -0.744 -5.871 1.00 87.25 267 TRP A N 1
ATOM 2010 C CA . TRP A 1 267 ? 1.875 -1.128 -6.743 1.00 87.25 267 TRP A CA 1
ATOM 2011 C C . TRP A 1 267 ? 1.354 -1.756 -8.027 1.00 87.25 267 TRP A C 1
ATOM 2013 O O . TRP A 1 267 ? 0.807 -2.856 -8.010 1.00 87.25 267 TRP A O 1
ATOM 2023 N N . GLN A 1 268 ? 1.623 -1.070 -9.132 1.00 77.19 268 GLN A N 1
ATOM 2024 C CA . GLN A 1 268 ? 1.388 -1.536 -10.490 1.00 77.19 268 GLN A CA 1
ATOM 2025 C C . GLN A 1 268 ? 2.356 -0.758 -11.392 1.00 77.19 268 GLN A C 1
ATOM 2027 O O . GLN A 1 268 ? 2.339 0.475 -11.392 1.00 77.19 268 GLN A O 1
ATOM 2032 N N . LEU A 1 269 ? 3.241 -1.445 -12.116 1.00 70.62 269 LEU A N 1
ATOM 2033 C CA . LEU A 1 269 ? 4.085 -0.806 -13.134 1.00 70.62 269 LEU A CA 1
ATOM 2034 C C . LEU A 1 269 ? 3.456 -0.999 -14.507 1.00 70.62 269 LEU A C 1
ATOM 2036 O O . LEU A 1 269 ? 2.940 -2.072 -14.804 1.00 70.62 269 LEU A O 1
ATOM 2040 N N . GLY A 1 270 ? 3.543 0.025 -15.357 1.00 62.72 270 GLY A N 1
ATOM 2041 C CA . GLY A 1 270 ? 3.077 -0.077 -16.740 1.00 62.72 270 GLY A CA 1
ATOM 2042 C C . GLY A 1 270 ? 1.569 0.102 -16.933 1.00 62.72 270 GLY A C 1
ATOM 2043 O O . GLY A 1 270 ? 1.095 -0.069 -18.053 1.00 62.72 270 GLY A O 1
ATOM 2044 N N . GLU A 1 271 ? 0.820 0.457 -15.888 1.00 62.59 271 GLU A N 1
ATOM 2045 C CA . GLU A 1 271 ? -0.622 0.695 -15.976 1.00 62.59 271 GLU A CA 1
ATOM 2046 C C . GLU A 1 271 ? -1.011 2.093 -15.483 1.00 62.59 271 GLU A C 1
ATOM 2048 O O . GLU A 1 271 ? -0.278 2.734 -14.731 1.00 62.59 271 GLU A O 1
ATOM 2053 N N . ASP A 1 272 ? -2.195 2.540 -15.909 1.00 77.25 272 ASP A N 1
ATOM 2054 C CA . ASP A 1 272 ? -2.763 3.863 -15.639 1.00 77.25 272 ASP A CA 1
ATOM 2055 C C . ASP A 1 272 ? -2.000 5.017 -16.327 1.00 77.25 272 ASP A C 1
ATOM 2057 O O . ASP A 1 272 ? -1.892 5.036 -17.554 1.00 77.25 272 ASP A O 1
ATOM 2061 N N . THR A 1 273 ? -1.505 6.002 -15.573 1.00 83.06 273 THR A N 1
ATOM 2062 C CA . THR A 1 273 ? -0.764 7.164 -16.084 1.00 83.06 273 THR A CA 1
ATOM 2063 C C . THR A 1 273 ? 0.502 7.385 -15.262 1.00 83.06 273 THR A C 1
ATOM 2065 O O . THR A 1 273 ? 0.551 7.039 -14.080 1.00 83.06 273 THR A O 1
ATOM 2068 N N . ALA A 1 274 ? 1.520 8.028 -15.844 1.00 83.81 274 ALA A N 1
ATOM 2069 C CA . ALA A 1 274 ? 2.747 8.366 -15.120 1.00 83.81 274 ALA A CA 1
ATOM 2070 C C . ALA A 1 274 ? 2.457 9.166 -13.834 1.00 83.81 274 ALA A C 1
ATOM 2072 O O . ALA A 1 274 ? 3.058 8.902 -12.795 1.00 83.81 274 ALA A O 1
ATOM 2073 N N . SER A 1 275 ? 1.469 10.072 -13.854 1.00 87.25 275 SER A N 1
ATOM 2074 C CA . SER A 1 275 ? 1.031 10.833 -12.671 1.00 87.25 275 SER A CA 1
ATOM 2075 C C . SER A 1 275 ? 0.420 9.985 -11.552 1.00 87.25 275 SER A C 1
ATOM 2077 O O . SER A 1 275 ? 0.423 10.415 -10.400 1.00 87.25 275 SER A O 1
ATOM 2079 N N . ASN A 1 276 ? -0.106 8.805 -11.878 1.00 88.88 276 ASN A N 1
ATOM 2080 C CA . ASN A 1 276 ? -0.697 7.850 -10.940 1.00 88.88 276 ASN A CA 1
ATOM 2081 C C . ASN A 1 276 ? 0.298 6.767 -10.489 1.00 88.88 276 ASN A C 1
ATOM 2083 O O . ASN A 1 276 ? -0.011 5.960 -9.609 1.00 88.88 276 ASN A O 1
ATOM 2087 N N . SER A 1 277 ? 1.517 6.765 -11.033 1.00 87.31 277 SER A N 1
ATOM 2088 C CA . SER A 1 277 ? 2.578 5.913 -10.509 1.00 87.31 277 SER A CA 1
ATOM 2089 C C . SER A 1 277 ? 2.863 6.244 -9.044 1.00 87.31 277 SER A C 1
ATOM 2091 O O . SER A 1 277 ? 2.751 7.393 -8.606 1.00 87.31 277 SER A O 1
ATOM 2093 N N . ILE A 1 278 ? 3.245 5.221 -8.279 1.00 87.50 278 ILE A N 1
ATOM 2094 C CA . ILE A 1 278 ? 3.485 5.325 -6.837 1.00 87.50 278 ILE A CA 1
ATOM 2095 C C . ILE A 1 278 ? 4.408 6.499 -6.473 1.00 87.50 278 ILE A C 1
ATOM 2097 O O . ILE A 1 278 ? 4.095 7.270 -5.566 1.00 87.50 278 ILE A O 1
ATOM 2101 N N . PHE A 1 279 ? 5.507 6.675 -7.211 1.00 85.75 279 PHE A N 1
ATOM 2102 C CA . PHE A 1 279 ? 6.516 7.691 -6.924 1.00 85.75 279 PHE A CA 1
ATOM 2103 C C . PHE A 1 279 ? 6.054 9.092 -7.308 1.00 85.75 279 PHE A C 1
ATOM 2105 O O . PHE A 1 279 ? 6.121 10.006 -6.485 1.00 85.75 279 PHE A O 1
ATOM 2112 N N . ASN A 1 280 ? 5.528 9.257 -8.523 1.00 88.88 280 ASN A N 1
ATOM 2113 C CA . ASN A 1 280 ? 5.130 10.570 -9.022 1.00 88.88 280 ASN A CA 1
ATOM 2114 C C . ASN A 1 280 ? 3.922 11.094 -8.250 1.00 88.88 280 ASN A C 1
ATOM 2116 O O . ASN A 1 280 ? 3.891 12.269 -7.870 1.00 88.88 280 ASN A O 1
ATOM 2120 N N . TRP A 1 281 ? 2.944 10.223 -7.973 1.00 92.44 281 TRP A N 1
ATOM 2121 C CA . TRP A 1 281 ? 1.772 10.602 -7.197 1.00 92.44 281 TRP A CA 1
ATOM 2122 C C . TRP A 1 281 ? 2.187 11.042 -5.797 1.00 92.44 281 TRP A C 1
ATOM 2124 O O . TRP A 1 281 ? 1.785 12.119 -5.357 1.00 92.44 281 TRP A O 1
ATOM 2134 N N . PHE A 1 282 ? 3.025 10.254 -5.116 1.00 91.56 282 PHE A N 1
ATOM 2135 C CA . PHE A 1 282 ? 3.481 10.571 -3.766 1.00 91.56 282 PHE A CA 1
ATOM 2136 C C . PHE A 1 282 ? 4.273 11.882 -3.725 1.00 91.56 282 PHE A C 1
ATOM 2138 O O . PHE A 1 282 ? 3.934 12.766 -2.941 1.00 91.56 282 PHE A O 1
ATOM 2145 N N . ALA A 1 283 ? 5.264 12.047 -4.606 1.00 91.31 283 ALA A N 1
ATOM 2146 C CA . ALA A 1 283 ? 6.098 13.248 -4.670 1.00 91.31 283 ALA A CA 1
ATOM 2147 C C . ALA A 1 283 ? 5.293 14.519 -4.991 1.00 91.31 283 ALA A C 1
ATOM 2149 O O . ALA A 1 283 ? 5.596 15.595 -4.477 1.00 91.31 283 ALA A O 1
ATOM 2150 N N . THR A 1 284 ? 4.253 14.397 -5.818 1.00 94.12 284 THR A N 1
ATOM 2151 C CA . THR A 1 284 ? 3.403 15.528 -6.214 1.00 94.12 284 THR A CA 1
ATOM 2152 C C . THR A 1 284 ? 2.383 15.897 -5.139 1.00 94.12 284 THR A C 1
ATOM 2154 O O . THR A 1 284 ? 2.099 17.078 -4.939 1.00 94.12 284 THR A O 1
ATOM 2157 N N . ASN A 1 285 ? 1.793 14.902 -4.470 1.00 95.81 285 ASN A N 1
ATOM 2158 C CA . ASN A 1 285 ? 0.588 15.097 -3.660 1.00 95.81 285 ASN A CA 1
ATOM 2159 C C . ASN A 1 285 ? 0.834 15.097 -2.150 1.00 95.81 285 ASN A C 1
ATOM 2161 O O . ASN A 1 285 ? -0.039 15.557 -1.419 1.00 95.81 285 ASN A O 1
ATOM 2165 N N . ILE A 1 286 ? 1.975 14.588 -1.678 1.00 95.62 286 ILE A N 1
ATOM 2166 C CA . ILE A 1 286 ? 2.298 14.521 -0.252 1.00 95.62 286 ILE A CA 1
ATOM 2167 C C . ILE A 1 286 ? 3.427 15.500 0.062 1.00 95.62 286 ILE A C 1
ATOM 2169 O O . ILE A 1 286 ? 4.589 15.300 -0.283 1.00 95.62 286 ILE A O 1
ATOM 2173 N N . THR A 1 287 ? 3.091 16.573 0.767 1.00 95.44 287 THR A N 1
ATOM 2174 C CA . THR A 1 287 ? 4.068 17.552 1.245 1.00 95.44 287 THR A CA 1
ATOM 2175 C C . THR A 1 287 ? 4.900 16.992 2.401 1.00 95.44 287 THR A C 1
ATOM 2177 O O . THR A 1 287 ? 4.450 16.143 3.170 1.00 95.44 287 THR A O 1
ATOM 2180 N N . ASN A 1 288 ? 6.087 17.562 2.636 1.00 94.19 288 ASN A N 1
ATOM 2181 C CA . ASN A 1 288 ? 6.898 17.236 3.820 1.00 94.19 288 ASN A CA 1
ATOM 2182 C C . ASN A 1 288 ? 6.133 17.435 5.142 1.00 94.19 288 ASN A C 1
ATOM 2184 O O . ASN A 1 288 ? 6.376 16.728 6.122 1.00 94.19 288 ASN A O 1
ATOM 2188 N N . SER A 1 289 ? 5.204 18.398 5.185 1.00 93.94 289 SER A N 1
ATOM 2189 C CA . SER A 1 289 ? 4.389 18.629 6.377 1.00 93.94 289 SER A CA 1
ATOM 2190 C C . SER A 1 289 ? 3.384 17.503 6.601 1.00 93.94 289 SER A C 1
ATOM 2192 O O . SER A 1 289 ? 3.218 17.067 7.740 1.00 93.94 289 SER A O 1
ATOM 2194 N N . GLU A 1 290 ? 2.721 17.033 5.546 1.00 94.62 290 GLU A N 1
ATOM 2195 C CA . GLU A 1 290 ? 1.809 15.886 5.615 1.00 94.62 290 GLU A CA 1
ATOM 2196 C C . GLU A 1 290 ? 2.573 14.607 5.946 1.00 94.62 290 GLU A C 1
ATOM 2198 O O . GLU A 1 290 ? 2.175 13.891 6.863 1.00 94.62 290 GLU A O 1
ATOM 2203 N N . LEU A 1 291 ? 3.723 14.383 5.301 1.00 94.88 291 LEU A N 1
ATOM 2204 C CA . LEU A 1 291 ? 4.590 13.233 5.548 1.00 94.88 291 LEU A CA 1
ATOM 2205 C C . LEU A 1 291 ? 5.038 13.137 7.011 1.00 94.88 291 LEU A C 1
ATOM 2207 O O . LEU A 1 291 ? 5.072 12.048 7.572 1.00 94.88 291 LEU A O 1
ATOM 2211 N N . SER A 1 292 ? 5.289 14.268 7.684 1.00 94.75 292 SER A N 1
ATOM 2212 C CA . SER A 1 292 ? 5.602 14.281 9.126 1.00 94.75 292 SER A CA 1
ATOM 2213 C C . SER A 1 292 ? 4.491 13.694 10.010 1.00 94.75 292 SER A C 1
ATOM 2215 O O . SER A 1 292 ? 4.692 13.456 11.202 1.00 94.75 292 SER A O 1
ATOM 2217 N N . GLY A 1 293 ? 3.285 13.558 9.457 1.00 95.44 293 GLY A N 1
ATOM 2218 C CA . GLY A 1 293 ? 2.119 12.970 10.094 1.00 95.44 293 GLY A CA 1
ATOM 2219 C C . GLY A 1 293 ? 1.820 11.541 9.688 1.00 95.44 293 GLY A C 1
ATOM 2220 O O . GLY A 1 293 ? 0.776 11.037 10.100 1.00 95.44 293 GLY A O 1
ATOM 2221 N N . VAL A 1 294 ? 2.700 10.914 8.913 1.00 97.00 294 VAL A N 1
ATOM 2222 C CA . VAL A 1 294 ? 2.610 9.521 8.485 1.00 97.00 294 VAL A CA 1
ATOM 2223 C C . VAL A 1 294 ? 3.685 8.720 9.215 1.00 97.00 294 VAL A C 1
ATOM 2225 O O . VAL A 1 294 ? 4.859 9.079 9.172 1.00 97.00 294 VAL A O 1
ATOM 2228 N N . ASN A 1 295 ? 3.297 7.665 9.936 1.00 96.88 295 ASN A N 1
ATOM 2229 C CA . ASN A 1 295 ? 4.255 6.816 10.650 1.00 96.88 295 ASN A CA 1
ATOM 2230 C C . ASN A 1 295 ? 4.822 5.707 9.765 1.00 96.88 295 ASN A C 1
ATOM 2232 O O . ASN A 1 295 ? 5.999 5.385 9.890 1.00 96.88 295 ASN A O 1
ATOM 2236 N N . ASP A 1 296 ? 3.985 5.138 8.901 1.00 94.31 296 ASP A N 1
ATOM 2237 C CA . ASP A 1 296 ? 4.320 4.001 8.052 1.00 94.31 296 ASP A CA 1
ATOM 2238 C C . ASP A 1 296 ? 3.831 4.253 6.610 1.00 94.31 296 ASP A C 1
ATOM 2240 O O . ASP A 1 296 ? 2.743 4.794 6.396 1.00 94.31 296 ASP A O 1
ATOM 2244 N N . ILE A 1 297 ? 4.612 3.836 5.610 1.00 92.94 297 ILE A N 1
ATOM 2245 C CA . ILE A 1 297 ? 4.176 3.766 4.206 1.00 92.94 297 ILE A CA 1
ATOM 2246 C C . ILE A 1 297 ? 3.943 2.298 3.859 1.00 92.94 297 ILE A C 1
ATOM 2248 O O . ILE A 1 297 ? 4.814 1.456 4.076 1.00 92.94 297 ILE A O 1
ATOM 2252 N N . GLY A 1 298 ? 2.750 1.993 3.361 1.00 92.38 298 GLY A N 1
ATOM 2253 C CA . GLY A 1 298 ? 2.357 0.673 2.892 1.00 92.38 298 GLY A CA 1
ATOM 2254 C C . GLY A 1 298 ? 2.376 0.591 1.371 1.00 92.38 298 GLY A C 1
ATOM 2255 O O . GLY A 1 298 ? 2.042 1.554 0.682 1.00 92.38 298 GLY A O 1
ATOM 2256 N N . ILE A 1 299 ? 2.713 -0.588 0.858 1.00 91.31 299 ILE A N 1
ATOM 2257 C CA . ILE A 1 299 ? 2.584 -0.930 -0.557 1.00 91.31 299 ILE A CA 1
ATOM 2258 C C . ILE A 1 299 ? 1.531 -2.037 -0.662 1.00 91.31 299 ILE A C 1
ATOM 2260 O O . ILE A 1 299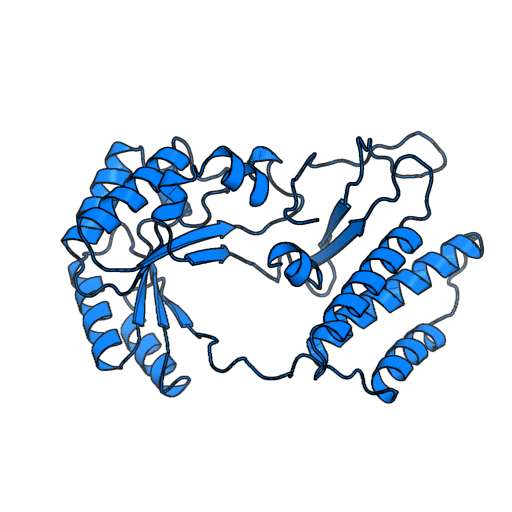 ? 1.706 -3.112 -0.086 1.00 91.31 299 ILE A O 1
ATOM 2264 N N . SER A 1 300 ? 0.432 -1.763 -1.364 1.00 92.12 300 SER A N 1
ATOM 2265 C CA . SER A 1 300 ? -0.559 -2.768 -1.752 1.00 92.12 300 SER A CA 1
ATOM 2266 C C . SER A 1 300 ? -0.060 -3.458 -3.014 1.00 92.12 300 SER A C 1
ATOM 2268 O O . SER A 1 300 ? 0.055 -2.829 -4.064 1.00 92.12 300 SER A O 1
ATOM 2270 N N . LEU A 1 301 ? 0.303 -4.731 -2.883 1.00 88.00 301 LEU A N 1
ATOM 2271 C CA . LEU A 1 301 ? 0.901 -5.541 -3.936 1.00 88.00 301 LEU A CA 1
ATOM 2272 C C . LEU A 1 301 ? 0.008 -6.745 -4.213 1.00 88.00 301 LEU A C 1
ATOM 2274 O O . LEU A 1 301 ? -0.329 -7.491 -3.292 1.00 88.00 301 LEU A O 1
ATOM 2278 N N . TYR A 1 302 ? -0.270 -6.981 -5.491 1.00 85.75 302 TYR A N 1
ATOM 2279 C CA . TYR A 1 302 ? -0.947 -8.172 -5.988 1.00 85.75 302 TYR A CA 1
ATOM 2280 C C . TYR A 1 302 ? 0.073 -8.977 -6.801 1.00 85.75 302 TYR A C 1
ATOM 2282 O O . TYR A 1 302 ? 0.260 -8.711 -7.988 1.00 85.75 302 TYR A O 1
ATOM 2290 N N . PRO A 1 303 ? 0.796 -9.938 -6.186 1.00 77.56 303 PRO A N 1
ATOM 2291 C CA . PRO A 1 303 ? 1.903 -10.631 -6.848 1.00 77.56 303 PRO A CA 1
ATOM 2292 C C . PRO A 1 303 ? 1.482 -11.395 -8.102 1.00 77.56 303 PRO A C 1
ATOM 2294 O O . PRO A 1 303 ? 2.305 -11.637 -8.978 1.00 77.56 303 PRO A O 1
ATOM 2297 N N . GLN A 1 304 ? 0.208 -11.781 -8.184 1.00 75.50 304 GLN A N 1
ATOM 2298 C CA . GLN A 1 304 ? -0.345 -12.436 -9.359 1.00 75.50 304 GLN A CA 1
ATOM 2299 C C . GLN A 1 304 ? -0.513 -11.499 -10.561 1.00 75.50 304 GLN A C 1
ATOM 2301 O O . GLN A 1 304 ? -0.668 -12.019 -11.656 1.00 75.50 304 GLN A O 1
ATOM 2306 N N . GLU A 1 305 ? -0.489 -10.177 -10.366 1.00 76.06 305 GLU A N 1
ATOM 2307 C CA . GLU A 1 305 ? -0.693 -9.141 -11.395 1.00 76.06 305 GLU A CA 1
ATOM 2308 C C . GLU A 1 305 ? 0.582 -8.329 -11.655 1.00 76.06 305 GLU A C 1
ATOM 2310 O O . GLU A 1 305 ? 0.966 -8.116 -12.798 1.00 76.06 305 GLU A O 1
ATOM 2315 N N . ALA A 1 306 ? 1.289 -7.911 -10.606 1.00 78.31 306 ALA A N 1
ATOM 2316 C CA . ALA A 1 306 ? 2.469 -7.060 -10.735 1.00 78.31 306 ALA A CA 1
ATOM 2317 C C . ALA A 1 306 ? 3.568 -7.497 -9.756 1.00 78.31 306 ALA A C 1
ATOM 2319 O O . ALA A 1 306 ? 3.856 -6.780 -8.795 1.00 78.31 306 ALA A O 1
ATOM 2320 N N . PRO A 1 307 ? 4.196 -8.675 -9.946 1.00 77.25 307 PRO A N 1
ATOM 2321 C CA . PRO A 1 307 ? 5.244 -9.136 -9.043 1.00 77.25 307 PRO A CA 1
ATOM 2322 C C . PRO A 1 307 ? 6.407 -8.139 -9.002 1.00 77.25 307 PRO A C 1
ATOM 2324 O O . PRO A 1 307 ? 6.742 -7.493 -9.997 1.00 77.25 307 PRO A O 1
ATOM 2327 N N . MET A 1 308 ? 7.038 -8.012 -7.835 1.00 77.44 308 MET A N 1
ATOM 2328 C CA . MET A 1 308 ? 8.124 -7.048 -7.646 1.00 77.44 308 MET A CA 1
ATOM 2329 C C . MET A 1 308 ? 9.514 -7.614 -7.943 1.00 77.44 308 MET A C 1
ATOM 2331 O O . MET A 1 308 ? 10.414 -6.819 -8.154 1.00 77.44 308 MET A O 1
ATOM 2335 N N . GLY A 1 309 ? 9.735 -8.930 -8.003 1.00 73.44 309 GLY A N 1
ATOM 2336 C CA . GLY A 1 309 ? 11.077 -9.452 -8.321 1.00 73.44 309 GLY A CA 1
ATOM 2337 C C . GLY A 1 309 ? 12.172 -8.956 -7.351 1.00 73.44 309 GLY A C 1
ATOM 2338 O O . GLY A 1 309 ? 11.902 -8.449 -6.250 1.00 73.44 309 GLY A O 1
ATOM 2339 N N . THR A 1 310 ? 13.414 -8.982 -7.826 1.00 69.81 310 THR A N 1
ATOM 2340 C CA . THR A 1 310 ? 14.514 -8.152 -7.298 1.00 69.81 310 THR A CA 1
ATOM 2341 C C . THR A 1 310 ? 14.204 -6.653 -7.275 1.00 69.81 310 THR A C 1
ATOM 2343 O O . THR A 1 310 ? 14.821 -5.928 -6.492 1.00 69.81 310 THR A O 1
ATOM 2346 N N . ALA A 1 311 ? 13.242 -6.155 -8.066 1.00 72.00 311 ALA A N 1
ATOM 2347 C CA . ALA A 1 311 ? 12.896 -4.735 -8.052 1.00 72.00 311 ALA A CA 1
ATOM 2348 C C . ALA A 1 311 ? 12.383 -4.265 -6.687 1.00 72.00 311 ALA A C 1
ATOM 2350 O O . ALA A 1 311 ? 12.548 -3.093 -6.367 1.00 72.00 311 ALA A O 1
ATOM 2351 N N . PHE A 1 312 ? 11.858 -5.163 -5.844 1.00 75.06 312 PHE A N 1
ATOM 2352 C CA . PHE A 1 312 ? 11.540 -4.852 -4.448 1.00 75.06 312 PHE A CA 1
ATOM 2353 C C . PHE A 1 312 ? 12.710 -4.187 -3.707 1.00 75.06 312 PHE A C 1
ATOM 2355 O O . PHE A 1 312 ? 12.504 -3.194 -3.015 1.00 75.06 312 PHE A O 1
ATOM 2362 N N . HIS A 1 313 ? 13.935 -4.682 -3.905 1.00 71.19 313 HIS A N 1
ATOM 2363 C CA . HIS A 1 313 ? 15.142 -4.109 -3.304 1.00 71.19 313 HIS A CA 1
ATOM 2364 C C . HIS A 1 313 ? 15.393 -2.685 -3.814 1.00 71.19 313 HIS A C 1
ATOM 2366 O O . HIS A 1 313 ? 15.643 -1.769 -3.043 1.00 71.19 313 HIS A O 1
ATOM 2372 N N . ARG A 1 314 ? 15.194 -2.464 -5.119 1.00 71.69 314 ARG A N 1
ATOM 2373 C CA . ARG A 1 314 ? 15.382 -1.159 -5.774 1.00 71.69 314 ARG A CA 1
ATOM 2374 C C . ARG A 1 314 ? 14.388 -0.086 -5.324 1.00 71.69 314 ARG A C 1
ATOM 2376 O O . ARG A 1 314 ? 14.628 1.093 -5.560 1.00 71.69 314 ARG A O 1
ATOM 2383 N N . ILE A 1 315 ? 13.246 -0.499 -4.783 1.00 69.50 315 ILE A N 1
ATOM 2384 C CA . ILE A 1 315 ? 12.137 0.384 -4.398 1.00 69.50 315 ILE A CA 1
ATOM 2385 C C . ILE A 1 315 ? 12.201 0.736 -2.913 1.00 69.50 315 ILE A C 1
ATOM 2387 O O . ILE A 1 315 ? 11.718 1.798 -2.524 1.00 69.50 315 ILE A O 1
ATOM 2391 N N . LEU A 1 316 ? 12.739 -0.165 -2.088 1.00 65.56 316 LEU A N 1
ATOM 2392 C CA . LEU A 1 316 ? 12.776 0.006 -0.639 1.00 65.56 316 LEU A CA 1
ATOM 2393 C C . LEU A 1 316 ? 14.084 0.593 -0.090 1.00 65.56 316 LEU A C 1
ATOM 2395 O O . LEU A 1 316 ? 14.063 1.050 1.056 1.00 65.56 316 LEU A O 1
ATOM 2399 N N . ASP A 1 317 ? 15.169 0.595 -0.867 1.00 54.75 317 ASP A N 1
ATOM 2400 C CA . ASP A 1 317 ? 16.452 1.229 -0.508 1.00 54.75 317 ASP A CA 1
ATOM 2401 C C . ASP A 1 317 ? 16.514 2.732 -0.831 1.00 54.75 317 ASP A C 1
ATOM 2403 O O . ASP A 1 317 ? 17.087 3.494 -0.009 1.00 54.75 317 ASP A O 1
#